Protein AF-0000000085182812 (afdb_homodimer)

Organism: NCBI:txid2984134

Radius of gyration: 20.56 Å; Cα contacts (8 Å, |Δi|>4): 531; chains: 2; bounding box: 45×54×47 Å

Secondary structure (DSSP, 8-state):
------HHHHHHHHHHHH-TTS-HHHHHHHHT--HHHHHHHHHHHHHTTSEEEEEEEE-TGGGT--EEEEEEEE-----HHHHHHHHHHHHH-TTEEEEEEESSS--EEEEEEESSHHHHHHHHHHHHHHS--SEEEEEEEEEEEEE--PPP-/------HHHHHHHHHHHH-TTS-HHHHHHHHT--HHHHHHHHHHHHHTTSEEEEEEEE-TGGGT--EEEEEEEE-----HHHHHHHHHHHHH-TTEEEEEEESSS--EEEEEEESSHHHHHHHHHHHHHHS--SEEEEEEEEEEEEE--PPP-

Structure (mmCIF, N/CA/C/O backbone):
data_AF-0000000085182812-model_v1
#
loop_
_entity.id
_entity.type
_entity.pdbx_description
1 polymer 'Lrp/AsnC family transcriptional regulator'
#
loop_
_atom_site.group_PDB
_atom_site.id
_atom_site.type_symbol
_atom_site.label_atom_id
_atom_site.label_alt_id
_atom_site.label_comp_id
_atom_site.label_asym_id
_atom_site.label_entity_id
_atom_site.label_seq_id
_atom_site.pdbx_PDB_ins_code
_atom_site.Cartn_x
_atom_site.Cartn_y
_atom_site.Cartn_z
_atom_site.occupancy
_atom_site.B_iso_or_equiv
_atom_site.auth_seq_id
_atom_site.auth_comp_id
_atom_site.auth_asym_id
_atom_site.auth_atom_id
_atom_site.pdbx_PDB_model_num
ATOM 1 N N . MET A 1 1 ? -16.797 2.752 -14.523 1 48.34 1 MET A N 1
ATOM 2 C CA . MET A 1 1 ? -18.094 2.223 -14.125 1 48.34 1 MET A CA 1
ATOM 3 C C . MET A 1 1 ? -17.938 1.137 -13.062 1 48.34 1 MET A C 1
ATOM 5 O O . MET A 1 1 ? -16.984 0.365 -13.094 1 48.34 1 MET A O 1
ATOM 9 N N . SER A 1 2 ? -18.453 1.421 -11.789 1 61.16 2 SER A N 1
ATOM 10 C CA . SER A 1 2 ? -18.484 0.384 -10.758 1 61.16 2 SER A CA 1
ATOM 11 C C . SER A 1 2 ? -19.031 -0.929 -11.32 1 61.16 2 SER A C 1
ATOM 13 O O . SER A 1 2 ? -20.078 -0.954 -11.953 1 61.16 2 SER A O 1
ATOM 15 N N . VAL A 1 3 ? -18.094 -1.923 -11.656 1 72.94 3 VAL A N 1
ATOM 16 C CA . VAL A 1 3 ? -18.5 -3.258 -12.078 1 72.94 3 VAL A CA 1
ATOM 17 C C . VAL A 1 3 ? -19.453 -3.854 -11.039 1 72.94 3 VAL A C 1
ATOM 19 O O . VAL A 1 3 ? -19.297 -3.633 -9.836 1 72.94 3 VAL A O 1
ATOM 22 N N . ARG A 1 4 ? -20.609 -4.301 -11.57 1 86.25 4 ARG A N 1
ATOM 23 C CA . ARG A 1 4 ? -21.562 -4.949 -10.664 1 86.25 4 ARG A CA 1
ATOM 24 C C . ARG A 1 4 ? -21.016 -6.293 -10.188 1 86.25 4 ARG A C 1
ATOM 26 O O . ARG A 1 4 ? -20.844 -7.219 -10.977 1 86.25 4 ARG A O 1
ATOM 33 N N . LEU A 1 5 ? -20.578 -6.344 -8.961 1 95.31 5 LEU A N 1
ATOM 34 C CA . LEU A 1 5 ? -20.031 -7.543 -8.336 1 95.31 5 LEU A CA 1
ATOM 35 C C . LEU A 1 5 ? -21.078 -8.211 -7.445 1 95.31 5 LEU A C 1
ATOM 37 O O . LEU A 1 5 ? -21.781 -7.527 -6.699 1 95.31 5 LEU A O 1
ATOM 41 N N . ASP A 1 6 ? -21.219 -9.477 -7.598 1 95.31 6 ASP A N 1
ATOM 42 C CA . ASP A 1 6 ? -22.109 -10.18 -6.68 1 95.31 6 ASP A CA 1
ATOM 43 C C . ASP A 1 6 ? -21.328 -10.812 -5.527 1 95.31 6 ASP A C 1
ATOM 45 O O . ASP A 1 6 ? -20.141 -10.555 -5.363 1 95.31 6 ASP A O 1
ATOM 49 N N . GLU A 1 7 ? -22.031 -11.523 -4.734 1 95.81 7 GLU A N 1
ATOM 50 C CA . GLU A 1 7 ? -21.438 -12.07 -3.514 1 95.81 7 GLU A CA 1
ATOM 51 C C . GLU A 1 7 ? -20.312 -13.047 -3.83 1 95.81 7 GLU A C 1
ATOM 53 O O . GLU A 1 7 ? -19.297 -13.07 -3.131 1 95.81 7 GLU A O 1
ATOM 58 N N . MET A 1 8 ? -20.531 -13.82 -4.809 1 96.5 8 MET A N 1
ATOM 59 C CA . MET A 1 8 ? -19.484 -14.773 -5.188 1 96.5 8 MET A CA 1
ATOM 60 C C . MET A 1 8 ? -18.219 -14.055 -5.613 1 96.5 8 MET A C 1
ATOM 62 O O . MET A 1 8 ? -17.109 -14.453 -5.238 1 96.5 8 MET A O 1
ATOM 66 N N . ASP A 1 9 ? -18.344 -13.016 -6.426 1 97.81 9 ASP A N 1
ATOM 67 C CA . ASP A 1 9 ? -17.188 -12.219 -6.824 1 97.81 9 ASP A CA 1
ATOM 68 C C . ASP A 1 9 ? -16.406 -11.727 -5.605 1 97.81 9 ASP A C 1
ATOM 70 O O . ASP A 1 9 ? -15.188 -11.82 -5.57 1 97.81 9 ASP A O 1
ATOM 74 N N . ARG A 1 10 ? -17.125 -11.234 -4.641 1 97.62 10 ARG A N 1
ATOM 75 C CA . ARG A 1 10 ? -16.484 -10.664 -3.453 1 97.62 10 ARG A CA 1
ATOM 76 C C . ARG A 1 10 ? -15.766 -11.742 -2.648 1 97.62 10 ARG A C 1
ATOM 78 O O . ARG A 1 10 ? -14.695 -11.492 -2.09 1 97.62 10 ARG A O 1
ATOM 85 N N . LYS A 1 11 ? -16.359 -12.852 -2.557 1 98.06 11 LYS A N 1
ATOM 86 C CA . LYS A 1 11 ? -15.711 -13.961 -1.87 1 98.06 11 LYS A CA 1
ATOM 87 C C . LYS A 1 11 ? -14.414 -14.344 -2.566 1 98.06 11 LYS A C 1
ATOM 89 O O . LYS A 1 11 ? -13.398 -14.586 -1.909 1 98.06 11 LYS A O 1
ATOM 94 N N . ILE A 1 12 ? -14.469 -14.422 -3.879 1 98.62 12 ILE A N 1
ATOM 95 C CA . ILE A 1 12 ? -13.289 -14.75 -4.664 1 98.62 12 ILE A CA 1
ATOM 96 C C . ILE A 1 12 ? -12.195 -13.711 -4.402 1 98.62 12 ILE A C 1
ATOM 98 O O . ILE A 1 12 ? -11.039 -14.07 -4.152 1 98.62 12 ILE A O 1
ATOM 102 N N . LEU A 1 13 ? -12.578 -12.453 -4.457 1 98.75 13 LEU A N 1
ATOM 103 C CA . LEU A 1 13 ? -11.633 -11.367 -4.23 1 98.75 13 LEU A CA 1
ATOM 104 C C . LEU A 1 13 ? -11.023 -11.461 -2.834 1 98.75 13 LEU A C 1
ATOM 106 O O . LEU A 1 13 ? -9.828 -11.203 -2.652 1 98.75 13 LEU A O 1
ATOM 110 N N . GLY A 1 14 ? -11.859 -11.789 -1.877 1 98.5 14 GLY A N 1
ATOM 111 C CA . GLY A 1 14 ? -11.359 -11.977 -0.526 1 98.5 14 GLY A CA 1
ATOM 112 C C . GLY A 1 14 ? -10.297 -13.062 -0.435 1 98.5 14 GLY A C 1
ATOM 113 O O . GLY A 1 14 ? -9.258 -12.859 0.195 1 98.5 14 GLY A O 1
ATOM 114 N N . GLU A 1 15 ? -10.539 -14.164 -1.07 1 98.69 15 GLU A N 1
ATOM 115 C CA . GLU A 1 15 ? -9.586 -15.266 -1.078 1 98.69 15 GLU A CA 1
ATOM 116 C C . GLU A 1 15 ? -8.281 -14.875 -1.765 1 98.69 15 GLU A C 1
ATOM 118 O O . GLU A 1 15 ? -7.199 -15.188 -1.277 1 98.69 15 GLU A O 1
ATOM 123 N N . LEU A 1 16 ? -8.406 -14.164 -2.85 1 98.69 16 LEU A N 1
ATOM 124 C CA . LEU A 1 16 ? -7.23 -13.758 -3.609 1 98.69 16 LEU A CA 1
ATOM 125 C C . LEU A 1 16 ? -6.395 -12.75 -2.826 1 98.69 16 LEU A C 1
ATOM 127 O O . LEU A 1 16 ? -5.164 -12.805 -2.855 1 98.69 16 LEU A O 1
ATOM 131 N N . GLN A 1 17 ? -7.055 -11.805 -2.127 1 98.69 17 GLN A N 1
ATOM 132 C CA . GLN A 1 17 ? -6.324 -10.828 -1.326 1 98.69 17 GLN A CA 1
ATOM 133 C C . GLN A 1 17 ? -5.539 -11.508 -0.208 1 98.69 17 GLN A C 1
ATOM 135 O O . GLN A 1 17 ? -4.422 -11.102 0.11 1 98.69 17 GLN A O 1
ATOM 140 N N . GLU A 1 18 ? -6.152 -12.523 0.295 1 97.88 18 GLU A N 1
ATOM 141 C CA . GLU A 1 18 ? -5.535 -13.219 1.419 1 97.88 18 GLU A CA 1
ATOM 142 C C . GLU A 1 18 ? -4.348 -14.07 0.959 1 97.88 18 GLU A C 1
ATOM 144 O O . GLU A 1 18 ? -3.316 -14.117 1.632 1 97.88 18 GLU A O 1
ATOM 149 N N . ASP A 1 19 ? -4.551 -14.719 -0.107 1 98.31 19 ASP A N 1
ATOM 150 C CA . ASP A 1 19 ? -3.506 -15.578 -0.662 1 98.31 19 ASP A CA 1
ATOM 151 C C . ASP A 1 19 ? -3.744 -15.844 -2.146 1 98.31 19 ASP A C 1
ATOM 153 O O . ASP A 1 19 ? -4.539 -16.719 -2.506 1 98.31 19 ASP A O 1
ATOM 157 N N . ALA A 1 20 ? -2.959 -15.203 -2.941 1 98.44 20 ALA A N 1
ATOM 158 C CA . ALA A 1 20 ? -3.164 -15.289 -4.387 1 98.44 20 ALA A CA 1
ATOM 159 C C . ALA A 1 20 ? -2.424 -16.484 -4.977 1 98.44 20 ALA A C 1
ATOM 161 O O . ALA A 1 20 ? -2.492 -16.734 -6.184 1 98.44 20 ALA A O 1
ATOM 162 N N . SER A 1 21 ? -1.721 -17.188 -4.137 1 97.12 21 SER A N 1
ATOM 163 C CA . SER A 1 21 ? -1.005 -18.359 -4.641 1 97.12 21 SER A CA 1
ATOM 164 C C . SER A 1 21 ? -1.902 -19.594 -4.652 1 97.12 21 SER A C 1
ATOM 166 O O . SER A 1 21 ? -1.526 -20.641 -5.195 1 97.12 21 SER A O 1
ATOM 168 N N . GLN A 1 22 ? -3.074 -19.484 -4.066 1 97.5 22 GLN A N 1
ATOM 169 C CA . GLN A 1 22 ? -4.012 -20.609 -4.016 1 97.5 22 GLN A CA 1
ATOM 170 C C . GLN A 1 22 ? -4.371 -21.078 -5.418 1 97.5 22 GLN A C 1
ATOM 172 O O . GLN A 1 22 ? -4.504 -20.281 -6.34 1 97.5 22 GLN A O 1
ATOM 177 N N . SER A 1 23 ? -4.594 -22.391 -5.492 1 97.25 23 SER A N 1
ATOM 178 C CA . SER A 1 23 ? -5.098 -22.938 -6.754 1 97.25 23 SER A CA 1
ATOM 179 C C . SER A 1 23 ? -6.566 -22.578 -6.957 1 97.25 23 SER A C 1
ATOM 181 O O . SER A 1 23 ? -7.281 -22.297 -5.996 1 97.25 23 SER A O 1
ATOM 183 N N . LEU A 1 24 ? -6.949 -22.625 -8.227 1 97.69 24 LEU A N 1
ATOM 184 C CA . LEU A 1 24 ? -8.359 -22.406 -8.531 1 97.69 24 LEU A CA 1
ATOM 185 C C . LEU A 1 24 ? -9.242 -23.406 -7.797 1 97.69 24 LEU A C 1
ATOM 187 O O . LEU A 1 24 ? -10.32 -23.047 -7.309 1 97.69 24 LEU A O 1
ATOM 191 N N . ASP A 1 25 ? -8.766 -24.656 -7.66 1 98.12 25 ASP A N 1
ATOM 192 C CA . ASP A 1 25 ? -9.523 -25.703 -6.973 1 98.12 25 ASP A CA 1
ATOM 193 C C . ASP A 1 25 ? -9.711 -25.359 -5.496 1 98.12 25 ASP A C 1
ATOM 195 O O . ASP A 1 25 ? -10.797 -25.562 -4.945 1 98.12 25 ASP A O 1
ATOM 199 N N . GLU A 1 26 ? -8.734 -24.906 -4.883 1 98.31 26 GLU A N 1
ATOM 200 C CA . GLU A 1 26 ? -8.797 -24.547 -3.471 1 98.31 26 GLU A CA 1
ATOM 201 C C . GLU A 1 26 ? -9.766 -23.391 -3.238 1 98.31 26 GLU A C 1
ATOM 203 O O . GLU A 1 26 ? -10.594 -23.453 -2.324 1 98.31 26 GLU A O 1
ATOM 208 N N . ILE A 1 27 ? -9.664 -22.359 -4.074 1 98.56 27 ILE A N 1
ATOM 209 C CA . ILE A 1 27 ? -10.555 -21.219 -3.959 1 98.56 27 ILE A CA 1
ATOM 210 C C . ILE A 1 27 ? -12 -21.672 -4.16 1 98.56 27 ILE A C 1
ATOM 212 O O . ILE A 1 27 ? -12.891 -21.297 -3.391 1 98.56 27 ILE A O 1
ATOM 216 N N . ALA A 1 28 ? -12.211 -22.469 -5.199 1 98.56 28 ALA A N 1
ATOM 217 C CA . ALA A 1 28 ? -13.547 -22.969 -5.5 1 98.56 28 ALA A CA 1
ATOM 218 C C . ALA A 1 28 ? -14.125 -23.734 -4.312 1 98.56 28 ALA A C 1
ATOM 220 O O . ALA A 1 28 ? -15.281 -23.516 -3.928 1 98.56 28 ALA A O 1
ATOM 221 N N . ARG A 1 29 ? -13.359 -24.609 -3.738 1 98.31 29 ARG A N 1
ATO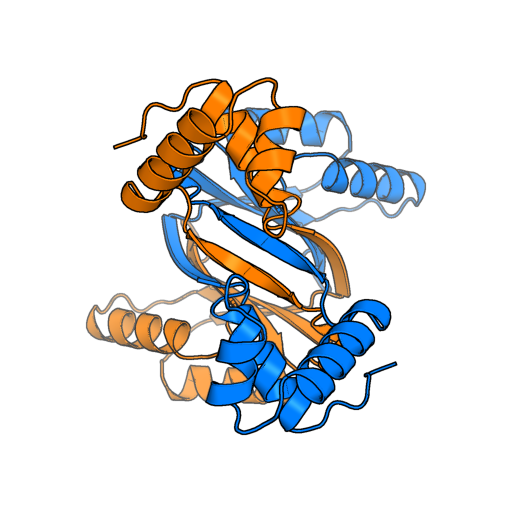M 222 C CA . ARG A 1 29 ? -13.789 -25.391 -2.582 1 98.31 29 ARG A CA 1
ATOM 223 C C . ARG A 1 29 ? -14.172 -24.469 -1.418 1 98.31 29 ARG A C 1
ATOM 225 O O . ARG A 1 29 ? -15.219 -24.656 -0.797 1 98.31 29 ARG A O 1
ATOM 232 N N . LYS A 1 30 ? -13.406 -23.5 -1.121 1 98 30 LYS A N 1
ATOM 233 C CA . LYS A 1 30 ? -13.617 -22.625 0.022 1 98 30 LYS A CA 1
ATOM 234 C C . LYS A 1 30 ? -14.898 -21.812 -0.135 1 98 30 LYS A C 1
ATOM 236 O O . LYS A 1 30 ? -15.562 -21.484 0.853 1 98 30 LYS A O 1
ATOM 241 N N . ILE A 1 31 ? -15.18 -21.5 -1.378 1 97.5 31 ILE A N 1
ATOM 242 C CA . ILE A 1 31 ? -16.297 -20.578 -1.531 1 97.5 31 ILE A CA 1
ATOM 243 C C . ILE A 1 31 ? -17.547 -21.359 -1.982 1 97.5 31 ILE A C 1
ATOM 245 O O . ILE A 1 31 ? -18.562 -20.75 -2.324 1 97.5 31 ILE A O 1
ATOM 249 N N . GLY A 1 32 ? -17.484 -22.641 -2.088 1 97.12 32 GLY A N 1
ATOM 250 C CA . GLY A 1 32 ? -18.625 -23.484 -2.408 1 97.12 32 GLY A CA 1
ATOM 251 C C . GLY A 1 32 ? -19.031 -23.406 -3.865 1 97.12 32 GLY A C 1
ATOM 252 O O . GLY A 1 32 ? -20.219 -23.25 -4.172 1 97.12 32 GLY A O 1
ATOM 253 N N . SER A 1 33 ? -18.172 -23.438 -4.746 1 97.06 33 SER A N 1
ATOM 254 C CA . SER A 1 33 ? -18.406 -23.359 -6.184 1 97.06 33 SER A CA 1
ATOM 255 C C . SER A 1 33 ? -17.531 -24.375 -6.938 1 97.06 33 SER A C 1
ATOM 257 O O . SER A 1 33 ? -16.922 -25.234 -6.324 1 97.06 33 SER A O 1
ATOM 259 N N . SER A 1 34 ? -17.672 -24.391 -8.273 1 97.25 34 SER A N 1
ATOM 260 C CA . SER A 1 34 ? -16.797 -25.219 -9.102 1 97.25 34 SER A CA 1
ATOM 261 C C . SER A 1 34 ? -15.703 -24.391 -9.766 1 97.25 34 SER A C 1
ATOM 263 O O . SER A 1 34 ? -15.781 -23.172 -9.789 1 97.25 34 SER A O 1
ATOM 265 N N . LYS A 1 35 ? -14.703 -25.062 -10.227 1 97.81 35 LYS A N 1
ATOM 266 C CA . LYS A 1 35 ? -13.492 -24.422 -10.758 1 97.81 35 LYS A CA 1
ATOM 267 C C . LYS A 1 35 ? -13.82 -23.531 -11.938 1 97.81 35 LYS A C 1
ATOM 269 O O . LYS A 1 35 ? -13.336 -22.391 -12.016 1 97.81 35 LYS A O 1
ATOM 274 N N . THR A 1 36 ? -14.625 -23.953 -12.836 1 97.75 36 THR A N 1
ATOM 275 C CA . THR A 1 36 ? -14.844 -23.234 -14.094 1 97.75 36 THR A CA 1
ATOM 276 C C . THR A 1 36 ? -15.523 -21.891 -13.844 1 97.75 36 THR A C 1
ATOM 278 O O . THR A 1 36 ? -15.047 -20.859 -14.32 1 97.75 36 THR A O 1
ATOM 281 N N . PRO A 1 37 ? -16.625 -21.859 -13.07 1 97.69 37 PRO A N 1
ATOM 282 C CA . PRO A 1 37 ? -17.219 -20.547 -12.766 1 97.69 37 PRO A CA 1
ATOM 283 C C . PRO A 1 37 ? -16.25 -19.609 -12.055 1 97.69 37 PRO A C 1
ATOM 285 O O . PRO A 1 37 ? -16.234 -18.406 -12.328 1 97.69 37 PRO A O 1
ATOM 288 N N . VAL A 1 38 ? -15.492 -20.109 -11.094 1 98.38 38 VAL A N 1
ATOM 289 C CA . VAL A 1 38 ? -14.508 -19.297 -10.391 1 98.38 38 VAL A CA 1
ATOM 290 C C . VAL A 1 38 ? -13.477 -18.75 -11.375 1 98.38 38 VAL A C 1
ATOM 292 O O . VAL A 1 38 ? -13.148 -17.562 -11.344 1 98.38 38 VAL A O 1
ATOM 295 N N . TRP A 1 39 ? -13 -19.578 -12.25 1 98.31 39 TRP A N 1
ATOM 296 C CA . TRP A 1 39 ? -12.031 -19.172 -13.266 1 98.31 39 TRP A CA 1
ATOM 297 C C . TRP A 1 39 ? -12.609 -18.078 -14.148 1 98.31 39 TRP A C 1
ATOM 299 O O . TRP A 1 39 ? -11.945 -17.062 -14.398 1 98.31 39 TRP A O 1
ATOM 309 N N . ASN A 1 40 ? -13.789 -18.281 -14.625 1 98.19 40 ASN A N 1
ATOM 310 C CA . ASN A 1 40 ? -14.445 -17.312 -15.492 1 98.19 40 ASN A CA 1
ATOM 311 C C . ASN A 1 40 ? -14.617 -15.961 -14.805 1 98.19 40 ASN A C 1
ATOM 313 O O . ASN A 1 40 ? -14.414 -14.914 -15.422 1 98.19 40 ASN A O 1
ATOM 317 N N . ARG A 1 41 ? -14.992 -16.031 -13.602 1 98.06 41 ARG A N 1
ATOM 318 C CA . ARG A 1 41 ? -15.203 -14.805 -12.844 1 98.06 41 ARG A CA 1
ATOM 319 C C . ARG A 1 41 ? -13.891 -14.07 -12.617 1 98.06 41 ARG A C 1
ATOM 321 O O . ARG A 1 41 ? -13.82 -12.844 -12.742 1 98.06 41 ARG A O 1
ATOM 328 N N . ILE A 1 42 ? -12.852 -14.773 -12.25 1 98.44 42 ILE A N 1
ATOM 329 C CA . ILE A 1 42 ? -11.539 -14.156 -12.07 1 98.44 42 ILE A CA 1
ATOM 330 C C . ILE A 1 42 ? -11.094 -13.5 -13.375 1 98.44 42 ILE A C 1
ATOM 332 O O . ILE A 1 42 ? -10.633 -12.359 -13.375 1 98.44 42 ILE A O 1
ATOM 336 N N . ARG A 1 43 ? -11.227 -14.234 -14.422 1 97.88 43 ARG A N 1
ATOM 337 C CA . ARG A 1 43 ? -10.852 -13.711 -15.734 1 97.88 43 ARG A CA 1
ATOM 338 C C . ARG A 1 43 ? -11.594 -12.422 -16.047 1 97.88 43 ARG A C 1
ATOM 340 O O . ARG A 1 43 ? -10.992 -11.43 -16.469 1 97.88 43 ARG A O 1
ATOM 347 N N . LYS A 1 44 ? -12.875 -12.391 -15.867 1 97.62 44 LYS A N 1
ATOM 348 C CA . LYS A 1 44 ? -13.703 -11.219 -16.141 1 97.62 44 LYS A CA 1
ATOM 349 C C . LYS A 1 44 ? -13.297 -10.039 -15.266 1 97.62 44 LYS A C 1
ATOM 351 O O . LYS A 1 44 ? -13.258 -8.898 -15.734 1 97.62 44 LYS A O 1
ATOM 356 N N . MET A 1 45 ? -13.016 -10.336 -14.016 1 98.31 45 MET A N 1
ATOM 357 C CA . MET A 1 45 ? -12.641 -9.266 -13.094 1 98.31 45 MET A CA 1
ATOM 358 C C . MET A 1 45 ? -11.258 -8.719 -13.422 1 98.31 45 MET A C 1
ATOM 360 O O . MET A 1 45 ? -11 -7.527 -13.227 1 98.31 45 MET A O 1
ATOM 364 N N . LYS A 1 46 ? -10.391 -9.539 -13.922 1 98.12 46 LYS A N 1
ATOM 365 C CA . LYS A 1 46 ? -9.102 -9.055 -14.422 1 98.12 46 LYS A CA 1
ATOM 366 C C . LYS A 1 46 ? -9.289 -8.172 -15.648 1 98.12 46 LYS A C 1
ATOM 368 O O . LYS A 1 46 ? -8.719 -7.078 -15.727 1 98.12 46 LYS A O 1
ATOM 373 N N . GLU A 1 47 ? -10.086 -8.602 -16.562 1 97.44 47 GLU A N 1
ATOM 374 C CA . GLU A 1 47 ? -10.344 -7.867 -17.797 1 97.44 47 GLU A CA 1
ATOM 375 C C . GLU A 1 47 ? -11.008 -6.523 -17.516 1 97.44 47 GLU A C 1
ATOM 377 O O . GLU A 1 47 ? -10.75 -5.535 -18.203 1 97.44 47 GLU A O 1
ATOM 382 N N . ALA A 1 48 ? -11.805 -6.547 -16.484 1 97.19 48 ALA A N 1
ATOM 383 C CA . ALA A 1 48 ? -12.531 -5.332 -16.125 1 97.19 48 ALA A CA 1
ATOM 384 C C . ALA A 1 48 ? -11.648 -4.395 -15.305 1 97.19 48 ALA A C 1
ATOM 386 O O . ALA A 1 48 ? -12.062 -3.281 -14.969 1 97.19 48 ALA A O 1
ATOM 387 N N . GLY A 1 49 ? -10.484 -4.836 -14.875 1 97.38 49 GLY A N 1
ATOM 388 C CA . GLY A 1 49 ? -9.547 -3.994 -14.148 1 97.38 49 GLY A CA 1
ATOM 389 C C . GLY A 1 49 ? -9.773 -4.008 -12.648 1 97.38 49 GLY A C 1
ATOM 390 O O . GLY A 1 49 ? -9.156 -3.236 -11.914 1 97.38 49 GLY A O 1
ATOM 391 N N . VAL A 1 50 ? -10.703 -4.828 -12.164 1 98.25 50 VAL A N 1
ATOM 392 C CA . VAL A 1 50 ? -10.969 -4.949 -10.734 1 98.25 50 VAL A CA 1
ATOM 393 C C . VAL A 1 50 ? -9.766 -5.582 -10.039 1 98.25 50 VAL A C 1
ATOM 395 O O . VAL A 1 50 ? -9.359 -5.145 -8.953 1 98.25 50 VAL A O 1
ATOM 398 N N . ILE A 1 51 ? -9.289 -6.668 -10.648 1 98.56 51 ILE A N 1
ATOM 399 C CA . ILE A 1 51 ? -8.094 -7.34 -10.156 1 98.56 51 ILE A CA 1
ATOM 400 C C . ILE A 1 51 ? -6.863 -6.82 -10.906 1 98.56 51 ILE A C 1
ATOM 402 O O . ILE A 1 51 ? -6.785 -6.93 -12.133 1 98.56 51 ILE A O 1
ATOM 406 N N . GLY A 1 52 ? -5.914 -6.258 -10.18 1 97.94 52 GLY A N 1
ATOM 407 C CA . GLY A 1 52 ? -4.68 -5.754 -10.766 1 97.94 52 GLY A CA 1
ATOM 408 C C . GLY A 1 52 ? -3.516 -6.719 -10.625 1 97.94 52 GLY A C 1
ATOM 409 O O . GLY A 1 52 ? -3.67 -7.922 -10.836 1 97.94 52 GLY A O 1
ATOM 410 N N . ARG A 1 53 ? -2.434 -6.172 -10.289 1 97.75 53 ARG A N 1
ATOM 411 C CA . ARG A 1 53 ? -1.176 -6.906 -10.227 1 97.75 53 ARG A CA 1
ATOM 412 C C . ARG A 1 53 ? -1.222 -7.977 -9.141 1 97.75 53 ARG A C 1
ATOM 414 O O . ARG A 1 53 ? -1.71 -7.727 -8.031 1 97.75 53 ARG A O 1
ATOM 421 N N . GLN A 1 54 ? -0.831 -9.188 -9.492 1 98.5 54 GLN A N 1
ATOM 422 C CA . GLN A 1 54 ? -0.492 -10.188 -8.484 1 98.5 54 GLN A CA 1
ATOM 423 C C . GLN A 1 54 ? 0.96 -10.047 -8.031 1 98.5 54 GLN A C 1
ATOM 425 O O . GLN A 1 54 ? 1.874 -10.055 -8.859 1 98.5 54 GLN A O 1
ATOM 430 N N . THR A 1 55 ? 1.191 -9.914 -6.75 1 98.75 55 THR A N 1
ATOM 431 C CA . THR A 1 55 ? 2.516 -9.547 -6.254 1 98.75 55 THR A CA 1
ATOM 432 C C . THR A 1 55 ? 2.787 -10.211 -4.91 1 98.75 55 THR A C 1
ATOM 434 O O . THR A 1 55 ? 1.976 -11.008 -4.426 1 98.75 55 THR A O 1
ATOM 437 N N . VAL A 1 56 ? 4.008 -9.984 -4.379 1 98.75 56 VAL A N 1
ATOM 438 C CA . VAL A 1 56 ? 4.355 -10.289 -2.992 1 98.75 56 VAL A CA 1
ATOM 439 C C . VAL A 1 56 ? 4.648 -8.992 -2.236 1 98.75 56 VAL A C 1
ATOM 441 O O . VAL A 1 56 ? 5.156 -8.031 -2.816 1 98.75 56 VAL A O 1
ATOM 444 N N . LEU A 1 57 ? 4.23 -8.961 -1.055 1 98.62 57 LEU A N 1
ATOM 445 C CA . LEU A 1 57 ? 4.621 -7.863 -0.176 1 98.62 57 LEU A CA 1
ATOM 446 C C . LEU A 1 57 ? 5.953 -8.164 0.507 1 98.62 57 LEU A C 1
ATOM 448 O O . LEU A 1 57 ? 6.082 -9.172 1.207 1 98.62 57 LEU A O 1
ATOM 452 N N . LEU A 1 58 ? 6.914 -7.297 0.284 1 98.5 58 LEU A N 1
ATOM 453 C CA . LEU A 1 58 ? 8.242 -7.492 0.862 1 98.5 58 LEU A CA 1
ATOM 454 C C . LEU A 1 58 ? 8.391 -6.707 2.162 1 98.5 58 LEU A C 1
ATOM 456 O O . LEU A 1 58 ? 7.727 -5.684 2.354 1 98.5 58 LEU A O 1
ATOM 460 N N . ASP A 1 59 ? 9.219 -7.199 2.996 1 97.88 59 ASP A N 1
ATOM 461 C CA . ASP A 1 59 ? 9.539 -6.504 4.242 1 97.88 59 ASP A CA 1
ATOM 462 C C . ASP A 1 59 ? 10.594 -5.426 4.012 1 97.88 59 ASP A C 1
ATOM 464 O O . ASP A 1 59 ? 11.766 -5.734 3.77 1 97.88 59 ASP A O 1
ATOM 468 N N . ALA A 1 60 ? 10.188 -4.215 4.156 1 97.38 60 ALA A N 1
ATOM 469 C CA . ALA A 1 60 ? 11.07 -3.088 3.859 1 97.38 60 ALA A CA 1
ATOM 470 C C . ALA A 1 60 ? 12.281 -3.084 4.789 1 97.38 60 ALA A C 1
ATOM 472 O O . ALA A 1 60 ? 13.406 -2.805 4.359 1 97.38 60 ALA A O 1
ATOM 473 N N . ASP A 1 61 ? 12.062 -3.361 6.066 1 96 61 ASP A N 1
ATOM 474 C CA . ASP A 1 61 ? 13.164 -3.359 7.031 1 96 61 ASP A CA 1
ATOM 475 C C . ASP A 1 61 ? 14.188 -4.438 6.695 1 96 61 ASP A C 1
ATOM 477 O O . ASP A 1 61 ? 15.398 -4.191 6.762 1 96 61 ASP A O 1
ATOM 481 N N . ALA A 1 62 ? 13.703 -5.578 6.32 1 95.56 62 ALA A N 1
ATOM 482 C CA . ALA A 1 62 ? 14.586 -6.68 5.957 1 95.56 62 ALA A CA 1
ATOM 483 C C . ALA A 1 62 ? 15.422 -6.328 4.73 1 95.56 62 ALA A C 1
ATOM 485 O O . ALA A 1 62 ? 16.484 -6.91 4.508 1 95.56 62 ALA A O 1
ATOM 486 N N . LEU A 1 63 ? 14.969 -5.336 3.969 1 96.56 63 LEU A N 1
ATOM 487 C CA . LEU A 1 63 ? 15.664 -4.926 2.758 1 96.56 63 LEU A CA 1
ATOM 488 C C . LEU A 1 63 ? 16.531 -3.699 3.02 1 96.56 63 LEU A C 1
ATOM 490 O O . LEU A 1 63 ? 17.109 -3.127 2.088 1 96.56 63 LEU A O 1
ATOM 494 N N . GLY A 1 64 ? 16.578 -3.264 4.262 1 95.75 64 GLY A N 1
ATOM 495 C CA . GLY A 1 64 ? 17.406 -2.137 4.645 1 95.75 64 GLY A CA 1
ATOM 496 C C . GLY A 1 64 ? 16.75 -0.795 4.422 1 95.75 64 GLY A C 1
ATOM 497 O O . GLY A 1 64 ? 17.391 0.249 4.488 1 95.75 64 GLY A O 1
ATOM 498 N N . LEU A 1 65 ? 15.516 -0.846 4.078 1 97.5 65 LEU A N 1
ATOM 499 C CA . LEU A 1 65 ? 14.734 0.375 3.92 1 97.5 65 LEU A CA 1
ATOM 500 C C . LEU A 1 65 ? 14 0.721 5.215 1 97.5 65 LEU A C 1
ATOM 502 O O . LEU A 1 65 ? 12.766 0.708 5.258 1 97.5 65 LEU A O 1
ATOM 506 N N . GLU A 1 66 ? 14.664 1.237 6.16 1 97.06 66 GLU A N 1
ATOM 507 C CA . GLU A 1 66 ? 14.203 1.274 7.543 1 97.06 66 GLU A CA 1
ATOM 508 C C . GLU A 1 66 ? 13.484 2.584 7.852 1 97.06 66 GLU A C 1
ATOM 510 O O . GLU A 1 66 ? 12.797 2.697 8.867 1 97.06 66 GLU A O 1
ATOM 515 N N . ALA A 1 67 ? 13.711 3.535 6.957 1 98.19 67 ALA A N 1
ATOM 516 C CA . ALA A 1 67 ? 13.141 4.848 7.238 1 98.19 67 ALA A CA 1
ATOM 517 C C . ALA A 1 67 ? 11.945 5.129 6.332 1 98.19 67 ALA A C 1
ATOM 519 O O . ALA A 1 67 ? 12.039 4.996 5.109 1 98.19 67 ALA A O 1
ATOM 520 N N . CYS A 1 68 ? 10.844 5.492 6.922 1 98.69 68 CYS A N 1
ATOM 521 C CA . CYS A 1 68 ? 9.633 5.883 6.211 1 98.69 68 CYS A CA 1
ATOM 522 C C . CYS A 1 68 ? 9.219 7.305 6.574 1 98.69 68 CYS A C 1
ATOM 524 O O . CYS A 1 68 ? 9.117 7.645 7.754 1 98.69 68 CYS A O 1
ATOM 526 N N . PHE A 1 69 ? 9.023 8.109 5.559 1 98.62 69 PHE A N 1
ATOM 527 C CA . PHE A 1 69 ? 8.625 9.5 5.766 1 98.62 69 PHE A CA 1
ATOM 528 C C . PHE A 1 69 ? 7.316 9.797 5.043 1 98.62 69 PHE A C 1
ATOM 530 O O . PHE A 1 69 ? 7.102 9.344 3.92 1 98.62 69 PHE A O 1
ATOM 537 N N . PHE A 1 70 ? 6.504 10.516 5.699 1 98.56 70 PHE A N 1
ATOM 538 C CA . PHE A 1 70 ? 5.402 11.195 5.031 1 98.56 70 PHE A CA 1
ATOM 539 C C . PHE A 1 70 ? 5.754 12.656 4.758 1 98.56 70 PHE A C 1
ATOM 541 O O . PHE A 1 70 ? 6.086 13.406 5.68 1 98.56 70 PHE A O 1
ATOM 548 N N . VAL A 1 71 ? 5.668 12.992 3.514 1 97.88 71 VAL A N 1
ATOM 549 C CA . VAL A 1 71 ? 6.113 14.312 3.086 1 97.88 71 VAL A CA 1
ATOM 550 C C . VAL A 1 71 ? 4.906 15.148 2.658 1 97.88 71 VAL A C 1
ATOM 552 O O . VAL A 1 71 ? 4.191 14.781 1.723 1 97.88 71 VAL A O 1
ATOM 555 N N . LEU A 1 72 ? 4.691 16.203 3.393 1 96.81 72 LEU A N 1
ATOM 556 C CA . LEU A 1 72 ? 3.645 17.172 3.064 1 96.81 72 LEU A CA 1
ATOM 557 C C . LEU A 1 72 ? 4.215 18.344 2.271 1 96.81 72 LEU A C 1
ATOM 559 O O . LEU A 1 72 ? 5.195 18.969 2.689 1 96.81 72 LEU A O 1
ATOM 563 N N . ILE A 1 73 ? 3.533 18.594 1.121 1 95.94 73 ILE A N 1
ATOM 564 C CA . ILE A 1 73 ? 4.062 19.609 0.221 1 95.94 73 ILE A CA 1
ATOM 565 C C . ILE A 1 73 ? 3.006 20.688 -0.015 1 95.94 73 ILE A C 1
ATOM 567 O O . ILE A 1 73 ? 1.843 20.375 -0.284 1 95.94 73 ILE A O 1
ATOM 571 N N . ARG A 1 74 ? 3.391 21.906 0.148 1 93.19 74 ARG A N 1
ATOM 572 C CA . ARG A 1 74 ? 2.617 23.062 -0.275 1 93.19 74 ARG A CA 1
ATOM 573 C C . ARG A 1 74 ? 3.295 23.781 -1.442 1 93.19 74 ARG A C 1
ATOM 575 O O . ARG A 1 74 ? 4.484 24.094 -1.375 1 93.19 74 ARG A O 1
ATOM 582 N N . THR A 1 75 ? 2.561 23.938 -2.488 1 87.12 75 THR A N 1
ATOM 583 C CA . THR A 1 75 ? 3.133 24.594 -3.66 1 87.12 75 THR A CA 1
ATOM 584 C C . THR A 1 75 ? 2.406 25.906 -3.957 1 87.12 75 THR A C 1
ATOM 586 O O . THR A 1 75 ? 1.232 26.047 -3.617 1 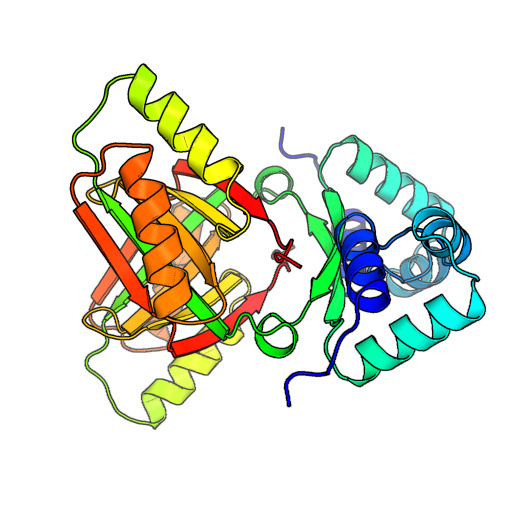87.12 75 THR A O 1
ATOM 589 N N . SER A 1 76 ? 3.129 26.906 -4.375 1 77.25 76 SER A N 1
ATOM 590 C CA . SER A 1 76 ? 2.557 28.188 -4.812 1 77.25 76 SER A CA 1
ATOM 591 C C . SER A 1 76 ? 2.4 28.234 -6.328 1 77.25 76 SER A C 1
ATOM 593 O O . SER A 1 76 ? 1.708 29.094 -6.859 1 77.25 76 SER A O 1
ATOM 595 N N . GLU A 1 77 ? 2.963 27.312 -6.922 1 68.06 77 GLU A N 1
ATOM 596 C CA . GLU A 1 77 ? 3.041 27.344 -8.383 1 68.06 77 GLU A CA 1
ATOM 597 C C . GLU A 1 77 ? 1.854 26.625 -9.016 1 68.06 77 GLU A C 1
ATOM 599 O O . GLU A 1 77 ? 1.511 25.5 -8.609 1 68.06 77 GLU A O 1
ATOM 604 N N . HIS A 1 78 ? 1.25 27.312 -9.852 1 73.69 78 HIS A N 1
ATOM 605 C CA . HIS A 1 78 ? 0.085 26.734 -10.531 1 73.69 78 HIS A CA 1
ATOM 606 C C . HIS A 1 78 ? 0.305 26.656 -12.031 1 73.69 78 HIS A C 1
ATOM 608 O O . HIS A 1 78 ? -0.62 26.344 -12.781 1 73.69 78 HIS A O 1
ATOM 614 N N . GLU A 1 79 ? 1.587 26.797 -12.312 1 83.88 79 GLU A N 1
ATOM 615 C CA . GLU A 1 79 ? 1.847 26.703 -13.75 1 83.88 79 GLU A CA 1
ATOM 616 C C . GLU A 1 79 ? 1.771 25.25 -14.219 1 83.88 79 GLU A C 1
ATOM 618 O O . GLU A 1 79 ? 2.332 24.359 -13.586 1 83.88 79 GLU A O 1
ATOM 623 N N . ALA A 1 80 ? 1.198 25.125 -15.32 1 88.25 80 ALA A N 1
ATOM 624 C CA . ALA A 1 80 ? 0.918 23.797 -15.867 1 88.25 80 ALA A CA 1
ATOM 625 C C . ALA A 1 80 ? 2.211 23.031 -16.141 1 88.25 80 ALA A C 1
ATOM 627 O O . ALA A 1 80 ? 2.295 21.828 -15.867 1 88.25 80 ALA A O 1
ATOM 628 N N . ASP A 1 81 ? 3.188 23.75 -16.578 1 90.75 81 ASP A N 1
ATOM 629 C CA . ASP A 1 81 ? 4.445 23.078 -16.906 1 90.75 81 ASP A CA 1
ATOM 630 C C . ASP A 1 81 ? 5.148 22.578 -15.656 1 90.75 81 ASP A C 1
ATOM 632 O O . ASP A 1 81 ? 5.723 21.484 -15.656 1 90.75 81 ASP A O 1
ATOM 636 N N . TRP A 1 82 ? 5.109 23.359 -14.703 1 90.56 82 TRP A N 1
ATOM 637 C CA . TRP A 1 82 ? 5.68 22.953 -13.422 1 90.56 82 TRP A CA 1
ATOM 638 C C . TRP A 1 82 ? 4.984 21.703 -12.891 1 90.56 82 TRP A C 1
ATOM 640 O O . TRP A 1 82 ? 5.648 20.75 -12.453 1 90.56 82 TRP A O 1
ATOM 650 N N . GLN A 1 83 ? 3.691 21.703 -12.906 1 92.56 83 GLN A N 1
ATOM 651 C CA . GLN A 1 83 ? 2.914 20.594 -12.375 1 92.56 83 GLN A CA 1
ATOM 652 C C . GLN A 1 83 ? 3.225 19.297 -13.125 1 92.56 83 GLN A C 1
ATOM 654 O O . GLN A 1 83 ? 3.402 18.25 -12.508 1 92.56 83 GLN A O 1
ATOM 659 N N . LYS A 1 84 ? 3.254 19.375 -14.391 1 94.69 84 LYS A N 1
ATOM 660 C CA . LYS A 1 84 ? 3.562 18.203 -15.203 1 94.69 84 LYS A CA 1
ATOM 661 C C . LYS A 1 84 ? 4.934 17.625 -14.852 1 94.69 84 LYS A C 1
ATOM 663 O O . LYS A 1 84 ? 5.086 16.422 -14.695 1 94.69 84 LYS A O 1
ATOM 668 N N . LYS A 1 85 ? 5.852 18.5 -14.734 1 94 85 LYS A N 1
ATOM 669 C CA . LYS A 1 85 ? 7.207 18.094 -14.391 1 94 85 LYS A CA 1
ATOM 670 C C . LYS A 1 85 ? 7.254 17.484 -12.984 1 94 85 LYS A C 1
ATOM 672 O O . LYS A 1 85 ? 7.902 16.453 -12.773 1 94 85 LYS A O 1
ATOM 677 N N . PHE A 1 86 ? 6.57 18.141 -12.109 1 94.81 86 PHE A N 1
ATOM 678 C CA . PHE A 1 86 ? 6.523 17.688 -10.727 1 94.81 86 PHE A CA 1
ATOM 679 C C . PHE A 1 86 ? 5.91 16.297 -10.633 1 94.81 86 PHE A C 1
ATOM 681 O O . PHE A 1 86 ? 6.492 15.391 -10.023 1 94.81 86 PHE A O 1
ATOM 688 N N . LEU A 1 87 ? 4.805 16.062 -11.305 1 96.19 87 LEU A N 1
ATOM 689 C CA . LEU A 1 87 ? 4.109 14.781 -11.273 1 96.19 87 LEU A CA 1
ATOM 690 C C . LEU A 1 87 ? 4.953 13.68 -11.914 1 96.19 87 LEU A C 1
ATOM 692 O O . LEU A 1 87 ? 5.004 12.555 -11.406 1 96.19 87 LEU A O 1
ATOM 696 N N . ARG A 1 88 ? 5.602 13.992 -12.93 1 96.88 88 ARG A N 1
ATOM 697 C CA . ARG A 1 88 ? 6.484 13.039 -13.586 1 96.88 88 ARG A CA 1
ATOM 698 C C . ARG A 1 88 ? 7.637 12.641 -12.672 1 96.88 88 ARG A C 1
ATOM 700 O O . ARG A 1 88 ? 8.008 11.461 -12.602 1 96.88 88 ARG A O 1
ATOM 707 N N . THR A 1 89 ? 8.156 13.586 -12.016 1 96.44 89 THR A N 1
ATOM 708 C CA . THR A 1 89 ? 9.258 13.336 -11.094 1 96.44 89 THR A CA 1
ATOM 709 C C . THR A 1 89 ? 8.828 12.391 -9.977 1 96.44 89 THR A C 1
ATOM 711 O O . THR A 1 89 ? 9.547 11.445 -9.641 1 96.44 89 THR A O 1
ATOM 714 N N . LEU A 1 90 ? 7.664 12.656 -9.383 1 97.25 90 LEU A N 1
ATOM 715 C CA . LEU A 1 90 ? 7.148 11.812 -8.305 1 97.25 90 LEU A CA 1
ATOM 716 C C . LEU A 1 90 ? 6.941 10.383 -8.789 1 97.25 90 LEU A C 1
ATOM 718 O O . LEU A 1 90 ? 7.281 9.43 -8.086 1 97.25 90 LEU A O 1
ATOM 722 N N . ARG A 1 91 ? 6.434 10.211 -10.016 1 97.81 91 ARG A N 1
ATOM 723 C CA . ARG A 1 91 ? 6.129 8.898 -10.562 1 97.81 91 ARG A CA 1
ATOM 724 C C . ARG A 1 91 ? 7.406 8.102 -10.82 1 97.81 91 ARG A C 1
ATOM 726 O O . ARG A 1 91 ?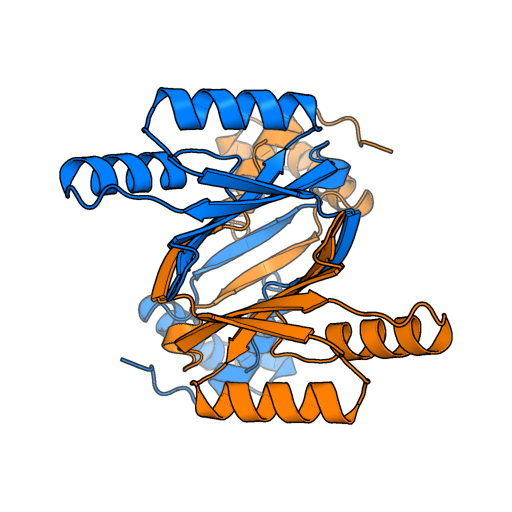 7.414 6.875 -10.695 1 97.81 91 ARG A O 1
ATOM 733 N N . ASN A 1 92 ? 8.492 8.789 -11.102 1 97.06 92 ASN A N 1
ATOM 734 C CA . ASN A 1 92 ? 9.711 8.125 -11.562 1 97.06 92 ASN A CA 1
ATOM 735 C C . ASN A 1 92 ? 10.656 7.824 -10.406 1 97.06 92 ASN A C 1
ATOM 737 O O . ASN A 1 92 ? 11.617 7.066 -10.562 1 97.06 92 ASN A O 1
ATOM 741 N N . ARG A 1 93 ? 10.438 8.344 -9.281 1 97.31 93 ARG A N 1
ATOM 742 C CA . ARG A 1 93 ? 11.328 8.109 -8.141 1 97.31 93 ARG A CA 1
ATOM 743 C C . ARG A 1 93 ? 10.945 6.832 -7.402 1 97.31 93 ARG A C 1
ATOM 745 O O . ARG A 1 93 ? 9.852 6.742 -6.832 1 97.31 93 ARG A O 1
ATOM 752 N N . PRO A 1 94 ? 11.836 5.891 -7.312 1 97.19 94 PRO A N 1
ATOM 753 C CA . PRO A 1 94 ? 11.484 4.602 -6.707 1 97.19 94 PRO A CA 1
ATOM 754 C C . PRO A 1 94 ? 11.258 4.703 -5.199 1 97.19 94 PRO A C 1
ATOM 756 O O . PRO A 1 94 ? 10.57 3.863 -4.617 1 97.19 94 PRO A O 1
ATOM 759 N N . GLU A 1 95 ? 11.812 5.742 -4.578 1 98.31 95 GLU A N 1
ATOM 760 C CA . GLU A 1 95 ? 11.648 5.93 -3.139 1 98.31 95 GLU A CA 1
ATOM 761 C C . GLU A 1 95 ? 10.211 6.289 -2.791 1 98.31 95 GLU A C 1
ATOM 763 O O . GLU A 1 95 ? 9.758 6.055 -1.669 1 98.31 95 GLU A O 1
ATOM 768 N N . VAL A 1 96 ? 9.539 6.949 -3.779 1 98.69 96 VAL A N 1
ATOM 769 C CA . VAL A 1 96 ? 8.164 7.367 -3.562 1 98.69 96 VAL A CA 1
ATOM 770 C C . VAL A 1 96 ? 7.223 6.18 -3.781 1 98.69 96 VAL A C 1
ATOM 772 O O . VAL A 1 96 ? 7.051 5.719 -4.91 1 98.69 96 VAL A O 1
ATOM 775 N N . LEU A 1 97 ? 6.59 5.793 -2.721 1 98.69 97 LEU A N 1
ATOM 776 C CA . LEU A 1 97 ? 5.676 4.66 -2.818 1 98.69 97 LEU A CA 1
ATOM 777 C C . LEU A 1 97 ? 4.25 5.133 -3.092 1 98.69 97 LEU A C 1
ATOM 779 O O . LEU A 1 97 ? 3.467 4.418 -3.721 1 98.69 97 LEU A O 1
ATOM 783 N N . GLU A 1 98 ? 3.941 6.258 -2.555 1 98.75 98 GLU A N 1
ATOM 784 C CA . GLU A 1 98 ? 2.619 6.848 -2.74 1 98.75 98 GLU A CA 1
ATOM 785 C C . GLU A 1 98 ? 2.703 8.367 -2.863 1 98.75 98 GLU A C 1
ATOM 787 O O . GLU A 1 98 ? 3.557 9 -2.238 1 98.75 98 GLU A O 1
ATOM 792 N N . ALA A 1 99 ? 1.849 8.883 -3.678 1 98.75 99 ALA A N 1
ATOM 793 C CA . ALA A 1 99 ? 1.693 10.328 -3.848 1 98.75 99 ALA A CA 1
ATOM 794 C C . ALA A 1 99 ? 0.244 10.688 -4.16 1 98.75 99 ALA A C 1
ATOM 796 O O . ALA A 1 99 ? -0.388 10.07 -5.016 1 98.75 99 ALA A O 1
ATOM 797 N N . HIS A 1 100 ? -0.218 11.672 -3.441 1 98.69 100 HIS A N 1
ATOM 798 C CA . HIS A 1 100 ? -1.593 12.117 -3.629 1 98.69 100 HIS A CA 1
ATOM 799 C C . HIS A 1 100 ? -1.669 13.641 -3.709 1 98.69 100 HIS A C 1
ATOM 801 O O . HIS A 1 100 ? -0.973 14.344 -2.971 1 98.69 100 HIS A O 1
ATOM 807 N N . ARG A 1 101 ? -2.518 14.141 -4.613 1 97.56 101 ARG A N 1
ATOM 808 C CA . ARG A 1 101 ? -2.957 15.531 -4.547 1 97.56 101 ARG A CA 1
ATOM 809 C C . ARG A 1 101 ? -4.113 15.695 -3.564 1 97.56 101 ARG A C 1
ATOM 811 O O . ARG A 1 101 ? -5.09 14.945 -3.617 1 97.56 101 ARG A O 1
ATOM 818 N N . LEU A 1 102 ? -3.977 16.641 -2.74 1 97.81 102 LEU A N 1
ATOM 819 C CA . LEU A 1 102 ? -4.945 16.797 -1.66 1 97.81 102 LEU A CA 1
ATOM 820 C C . LEU A 1 102 ? -5.789 18.047 -1.865 1 97.81 102 LEU A C 1
ATOM 822 O O . LEU A 1 102 ? -5.402 18.953 -2.615 1 97.81 102 LEU A O 1
ATOM 826 N N . ALA A 1 103 ? -6.945 18.016 -1.204 1 94.62 103 ALA A N 1
ATOM 827 C CA . ALA A 1 103 ? -7.734 19.234 -1.063 1 94.62 103 ALA A CA 1
ATOM 828 C C . ALA A 1 103 ? -7.301 20.031 0.164 1 94.62 103 ALA A C 1
ATOM 830 O O . ALA A 1 103 ? -6.91 19.453 1.18 1 94.62 103 ALA A O 1
ATOM 831 N N . GLY A 1 104 ? -7.316 21.391 0.039 1 89.19 104 GLY A N 1
ATOM 832 C CA . GLY A 1 104 ? -7.074 22.203 1.225 1 89.19 104 GLY A CA 1
ATOM 833 C C . GLY A 1 104 ? -5.715 22.875 1.223 1 89.19 104 GLY A C 1
ATOM 834 O O . GLY A 1 104 ? -5.215 23.266 0.167 1 89.19 104 GLY A O 1
ATOM 835 N N . ASP A 1 105 ? -5.086 23.031 2.457 1 90.19 105 ASP A N 1
ATOM 836 C CA . ASP A 1 105 ? -3.887 23.844 2.65 1 90.19 105 ASP A CA 1
ATOM 837 C C . ASP A 1 105 ? -2.635 23.078 2.232 1 90.19 105 ASP A C 1
ATOM 839 O O . ASP A 1 105 ? -1.584 23.672 1.99 1 90.19 105 ASP A O 1
ATOM 843 N N . ILE A 1 106 ? -2.719 21.781 2.283 1 94.12 106 ILE A N 1
ATOM 844 C CA . ILE A 1 106 ? -1.645 20.922 1.792 1 94.12 106 ILE A CA 1
ATOM 845 C C . ILE A 1 106 ? -1.974 20.438 0.382 1 94.12 106 ILE A C 1
ATOM 847 O O . ILE A 1 106 ? -3.076 19.953 0.128 1 94.12 106 ILE A O 1
ATOM 851 N N . ASP A 1 107 ? -1.009 20.594 -0.508 1 95.62 107 ASP A N 1
ATOM 852 C CA . ASP A 1 107 ? -1.281 20.281 -1.907 1 95.62 107 ASP A CA 1
ATOM 853 C C . ASP A 1 107 ? -1.032 18.797 -2.199 1 95.62 107 ASP A C 1
ATOM 855 O O . ASP A 1 107 ? -1.794 18.172 -2.934 1 95.62 107 ASP A O 1
ATOM 859 N N . TYR A 1 108 ? 0.117 18.297 -1.592 1 97.19 108 TYR A N 1
ATOM 860 C CA . TYR A 1 108 ? 0.478 16.906 -1.883 1 97.19 108 TYR A CA 1
ATOM 861 C C . TYR A 1 108 ? 0.961 16.188 -0.625 1 97.19 108 TYR A C 1
ATOM 863 O O . TYR A 1 108 ? 1.554 16.812 0.26 1 97.19 108 TYR A O 1
ATOM 871 N N . ILE A 1 109 ? 0.723 14.883 -0.595 1 98.25 109 ILE A N 1
ATOM 872 C CA . ILE A 1 109 ? 1.318 14.016 0.416 1 98.25 109 ILE A CA 1
ATOM 873 C C . ILE A 1 109 ? 2.025 12.844 -0.26 1 98.25 109 ILE A C 1
ATOM 875 O O . ILE A 1 109 ? 1.492 12.242 -1.197 1 98.25 109 ILE A O 1
ATOM 879 N N . LEU A 1 110 ? 3.24 12.57 0.182 1 98.69 110 LEU A N 1
ATOM 880 C CA . LEU A 1 110 ? 4.031 11.445 -0.31 1 98.69 110 LEU A CA 1
ATOM 881 C C . LEU A 1 110 ? 4.352 10.469 0.818 1 98.69 110 LEU A C 1
ATOM 883 O O . LEU A 1 110 ? 4.574 10.891 1.959 1 98.69 110 LEU A O 1
ATOM 887 N N . LYS A 1 111 ? 4.367 9.258 0.52 1 98.81 111 LYS A N 1
ATOM 888 C CA . LYS A 1 111 ? 5.031 8.258 1.354 1 98.81 111 LYS A CA 1
ATOM 889 C C . LYS A 1 111 ? 6.355 7.82 0.738 1 98.81 111 LYS A C 1
ATOM 891 O O . LYS A 1 111 ? 6.391 7.344 -0.399 1 98.81 111 LYS A O 1
ATOM 896 N N . VAL A 1 112 ? 7.391 7.973 1.509 1 98.75 112 VAL A N 1
ATOM 897 C CA . VAL A 1 112 ? 8.742 7.742 0.999 1 98.75 112 VAL A CA 1
ATOM 898 C C . VAL A 1 112 ? 9.453 6.715 1.873 1 98.75 112 VAL A C 1
ATOM 900 O O . VAL A 1 112 ? 9.453 6.828 3.102 1 98.75 112 VAL A O 1
ATOM 903 N N . ARG A 1 113 ? 10 5.762 1.266 1 98.5 113 ARG A N 1
ATOM 904 C CA . ARG A 1 113 ? 10.773 4.738 1.962 1 98.5 113 ARG A CA 1
ATOM 905 C C . ARG A 1 113 ? 12.234 4.758 1.51 1 98.5 113 ARG A C 1
ATOM 907 O O . ARG A 1 113 ? 12.516 4.699 0.312 1 98.5 113 ARG A O 1
ATOM 914 N N . VAL A 1 114 ? 13.125 4.918 2.49 1 98.5 114 VAL A N 1
ATOM 915 C CA . VAL A 1 114 ? 14.555 5.008 2.23 1 98.5 114 VAL A CA 1
ATOM 916 C C . VAL A 1 114 ? 15.328 4.25 3.312 1 98.5 114 VAL A C 1
ATOM 918 O O . VAL A 1 114 ? 14.727 3.729 4.258 1 98.5 114 VAL A O 1
ATOM 921 N N . GLN A 1 115 ? 16.625 4.191 3.154 1 97.81 115 GLN A N 1
ATOM 922 C CA . GLN A 1 115 ? 17.469 3.414 4.059 1 97.81 115 GLN A CA 1
ATOM 923 C C . GLN A 1 115 ? 17.547 4.062 5.434 1 97.81 115 GLN A C 1
ATOM 925 O O . GLN A 1 115 ? 17.547 3.371 6.453 1 97.81 115 GLN A O 1
ATOM 930 N N . ASN A 1 116 ? 17.703 5.363 5.441 1 97.56 116 ASN A N 1
ATOM 931 C CA . ASN A 1 116 ? 17.922 6.141 6.656 1 97.56 116 ASN A CA 1
ATOM 932 C C . ASN A 1 116 ? 17.703 7.633 6.414 1 97.56 116 ASN A C 1
ATOM 934 O O . ASN A 1 116 ? 17.266 8.031 5.336 1 97.56 116 ASN A O 1
ATOM 938 N N . ALA A 1 117 ? 17.984 8.391 7.461 1 96.44 117 ALA A N 1
ATOM 939 C CA . ALA A 1 117 ? 17.75 9.828 7.387 1 96.44 117 ALA A CA 1
ATOM 940 C C . ALA A 1 117 ? 18.641 10.477 6.336 1 96.44 117 ALA A C 1
ATOM 942 O O . ALA A 1 117 ? 18.234 11.406 5.641 1 96.44 117 ALA A O 1
ATOM 943 N N . ARG A 1 118 ? 19.891 10.023 6.227 1 97.88 118 ARG A N 1
ATOM 944 C CA . ARG A 1 118 ? 20.812 10.562 5.23 1 97.88 118 ARG A CA 1
ATOM 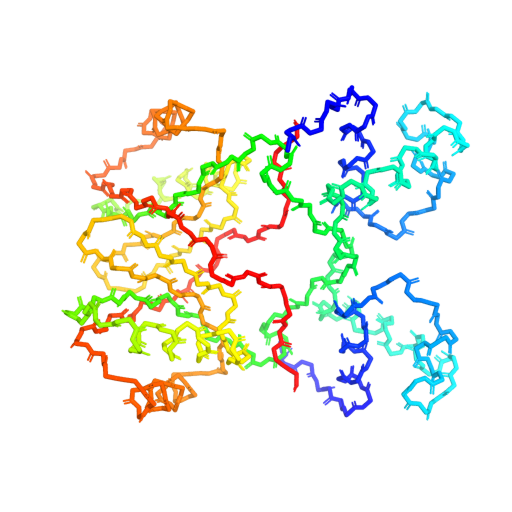945 C C . ARG A 1 118 ? 20.297 10.312 3.816 1 97.88 118 ARG A C 1
ATOM 947 O O . ARG A 1 118 ? 20.359 11.195 2.957 1 97.88 118 ARG A O 1
ATOM 954 N N . ALA A 1 119 ? 19.812 9.07 3.613 1 98.06 119 ALA A N 1
ATOM 955 C CA . ALA A 1 119 ? 19.234 8.734 2.316 1 98.06 119 ALA A CA 1
ATOM 956 C C . ALA A 1 119 ? 18.016 9.609 2.018 1 98.06 119 ALA A C 1
ATOM 958 O O . ALA A 1 119 ? 17.766 9.969 0.863 1 98.06 119 ALA A O 1
ATOM 959 N N . TYR A 1 120 ? 17.266 9.977 3.012 1 98.25 120 TYR A N 1
ATOM 960 C CA . TYR A 1 120 ? 16.156 10.883 2.809 1 98.25 120 TYR A CA 1
ATOM 961 C C . TYR A 1 120 ? 16.641 12.25 2.342 1 98.25 120 TYR A C 1
ATOM 963 O O . TYR A 1 120 ? 16.047 12.852 1.438 1 98.25 120 TYR A O 1
ATOM 971 N N . ASP A 1 121 ? 17.641 12.703 3.021 1 97.56 121 ASP A N 1
ATOM 972 C CA . ASP A 1 121 ? 18.188 13.992 2.631 1 97.56 121 ASP A CA 1
ATOM 973 C C . ASP A 1 121 ? 18.609 13.992 1.163 1 97.56 121 ASP A C 1
ATOM 975 O O . ASP A 1 121 ? 18.359 14.961 0.438 1 97.56 121 ASP A O 1
ATOM 979 N N . THR A 1 122 ? 19.219 12.938 0.73 1 97.81 122 THR A N 1
ATOM 980 C CA . THR A 1 122 ? 19.625 12.797 -0.665 1 97.81 122 THR A CA 1
ATOM 981 C C . THR A 1 122 ? 18.406 12.82 -1.583 1 97.81 122 THR A C 1
ATOM 983 O O . THR A 1 122 ? 18.406 13.508 -2.605 1 97.81 122 THR A O 1
ATOM 986 N N . PHE A 1 123 ? 17.438 12.102 -1.184 1 97.69 123 PHE A N 1
ATOM 987 C CA . PHE A 1 123 ? 16.188 12.094 -1.928 1 97.69 123 PHE A CA 1
ATOM 988 C C . PHE A 1 123 ? 15.602 13.5 -2.018 1 97.69 123 PHE A C 1
ATOM 990 O O . PHE A 1 123 ? 15.234 13.961 -3.102 1 97.69 123 PHE A O 1
ATOM 997 N N . TYR A 1 124 ? 15.555 14.172 -0.871 1 96.88 124 TYR A N 1
ATOM 998 C CA . TYR A 1 124 ? 14.969 15.5 -0.777 1 96.88 124 TYR A CA 1
ATOM 999 C C . TYR A 1 124 ? 15.719 16.484 -1.665 1 96.88 124 TYR A C 1
ATOM 1001 O O . TYR A 1 124 ? 15.102 17.234 -2.438 1 96.88 124 TYR A O 1
ATOM 1009 N N . GLN A 1 125 ? 17 16.422 -1.632 1 96.06 125 GLN A N 1
ATOM 1010 C CA . GLN A 1 125 ? 17.828 17.312 -2.434 1 96.06 125 GLN A CA 1
ATOM 1011 C C . GLN A 1 125 ? 17.625 17.062 -3.924 1 96.06 125 GLN A C 1
ATOM 1013 O O . GLN A 1 125 ? 17.547 18.016 -4.711 1 96.06 125 GLN A O 1
ATOM 1018 N N . ALA A 1 126 ? 17.516 15.852 -4.289 1 95.19 126 ALA A N 1
ATOM 1019 C CA . ALA A 1 126 ? 17.266 15.516 -5.684 1 95.19 126 ALA A CA 1
ATOM 1020 C C . ALA A 1 126 ? 15.906 16.031 -6.137 1 95.19 126 ALA A C 1
ATOM 1022 O O . ALA A 1 126 ? 15.773 16.562 -7.242 1 95.19 126 ALA A O 1
ATOM 1023 N N . LEU A 1 127 ? 14.938 15.914 -5.281 1 93.81 127 LEU A N 1
ATOM 1024 C CA . LEU A 1 127 ? 13.586 16.359 -5.602 1 93.81 127 LEU A CA 1
ATOM 1025 C C . LEU A 1 127 ? 13.547 17.859 -5.828 1 93.81 127 LEU A C 1
ATOM 1027 O O . LEU A 1 127 ? 13.016 18.328 -6.836 1 93.81 127 LEU A O 1
ATOM 1031 N N . ILE A 1 128 ? 14.195 18.609 -4.973 1 91.81 128 ILE A N 1
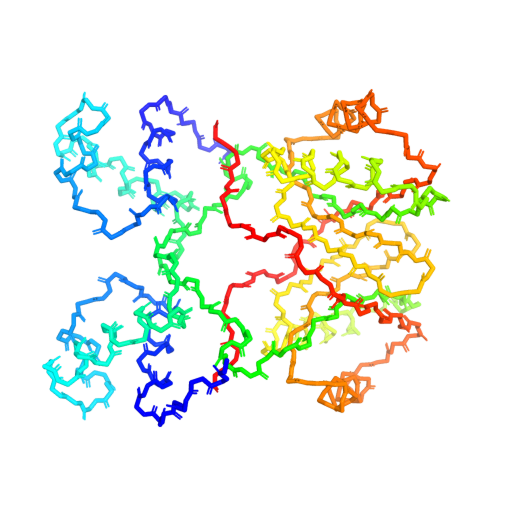ATOM 1032 C CA . ILE A 1 128 ? 14.078 20.062 -5.043 1 91.81 128 ILE A CA 1
ATOM 1033 C C . ILE A 1 128 ? 15 20.594 -6.137 1 91.81 128 ILE A C 1
ATOM 1035 O O . ILE A 1 128 ? 14.867 21.75 -6.551 1 91.81 128 ILE A O 1
ATOM 1039 N N . SER A 1 129 ? 15.938 19.812 -6.488 1 92.25 129 SER A N 1
ATOM 1040 C CA . SER A 1 129 ? 16.781 20.219 -7.605 1 92.25 129 SER A CA 1
ATOM 1041 C C . SER A 1 129 ? 16.031 20.141 -8.93 1 92.25 129 SER A C 1
ATOM 1043 O O . SER A 1 129 ? 16.359 20.859 -9.875 1 92.25 129 SER A O 1
ATOM 1045 N N . GLU A 1 130 ? 15.055 19.328 -8.992 1 90.31 130 GLU A N 1
ATOM 1046 C CA . GLU A 1 130 ? 14.312 19.109 -10.227 1 90.31 130 GLU A CA 1
ATOM 1047 C C . GLU A 1 130 ? 13.102 20.031 -10.32 1 90.31 130 GLU A C 1
ATOM 1049 O O . GLU A 1 130 ? 12.734 20.469 -11.414 1 90.31 130 GLU A O 1
ATOM 1054 N N . VAL A 1 131 ? 12.492 20.297 -9.234 1 88 131 VAL A N 1
ATOM 1055 C CA . VAL A 1 131 ? 11.297 21.125 -9.242 1 88 131 VAL A CA 1
ATOM 1056 C C . VAL A 1 131 ? 11.336 22.094 -8.055 1 88 131 VAL A C 1
ATOM 1058 O O . VAL A 1 131 ? 11.773 21.734 -6.961 1 88 131 VAL A O 1
ATOM 1061 N N . LYS A 1 132 ? 10.852 23.281 -8.336 1 85.69 132 LYS A N 1
ATOM 1062 C CA . LYS A 1 132 ? 10.758 24.266 -7.262 1 85.69 132 LYS A CA 1
ATOM 1063 C C . LYS A 1 132 ? 9.609 23.938 -6.316 1 85.69 132 LYS A C 1
ATOM 1065 O O . LYS A 1 132 ? 8.453 23.828 -6.742 1 85.69 132 LYS A O 1
ATOM 1070 N N . ILE A 1 133 ? 9.992 23.703 -5.094 1 86.44 133 ILE A N 1
ATOM 1071 C CA . ILE A 1 133 ? 8.969 23.422 -4.09 1 86.44 133 ILE A CA 1
ATOM 1072 C C . ILE A 1 133 ? 9.055 24.469 -2.973 1 86.44 133 ILE A C 1
ATOM 1074 O O . ILE A 1 133 ? 10.148 24.812 -2.525 1 86.44 133 ILE A O 1
ATOM 1078 N N . TYR A 1 134 ? 8 25.031 -2.633 1 81.88 134 TYR A N 1
ATOM 1079 C CA . TYR A 1 134 ? 7.926 26.141 -1.688 1 81.88 134 TYR A CA 1
ATOM 1080 C C . TYR A 1 134 ? 8.102 25.656 -0.256 1 81.88 134 TYR A C 1
ATOM 1082 O O . TYR A 1 134 ? 8.984 26.125 0.462 1 81.88 134 TYR A O 1
ATOM 1090 N N . ASN A 1 135 ? 7.227 24.812 0.227 1 91.62 135 ASN A N 1
ATOM 1091 C CA . ASN A 1 135 ? 7.246 24.328 1.601 1 91.62 135 ASN A CA 1
ATOM 1092 C C . ASN A 1 135 ? 7.117 22.812 1.655 1 91.62 135 ASN A C 1
ATOM 1094 O O . ASN A 1 135 ? 6.168 22.25 1.104 1 91.62 135 ASN A O 1
ATOM 1098 N N . VAL A 1 136 ? 8.102 22.234 2.328 1 94 136 VAL A N 1
ATOM 1099 C CA . VAL A 1 136 ? 8.102 20.781 2.484 1 94 136 VAL A CA 1
ATOM 1100 C C . VAL A 1 136 ? 8.234 20.422 3.963 1 94 136 VAL A C 1
ATOM 1102 O O . VAL A 1 136 ? 9.125 20.938 4.652 1 94 136 VAL A O 1
ATOM 1105 N N . THR A 1 137 ? 7.32 19.672 4.418 1 94.31 137 THR A N 1
ATOM 1106 C CA . THR A 1 137 ? 7.395 19.125 5.766 1 94.31 137 THR A CA 1
ATOM 1107 C C . THR A 1 137 ? 7.516 17.609 5.723 1 94.31 137 THR A C 1
ATOM 1109 O O . THR A 1 137 ? 6.676 16.922 5.125 1 94.31 137 THR A O 1
ATOM 1112 N N . ALA A 1 138 ? 8.547 17.109 6.344 1 96.31 138 ALA A N 1
ATOM 1113 C CA . ALA A 1 138 ? 8.734 15.664 6.418 1 96.31 138 ALA A CA 1
ATOM 1114 C C . ALA A 1 138 ? 8.375 15.141 7.801 1 96.31 138 ALA A C 1
ATOM 1116 O O . ALA A 1 138 ? 8.867 15.641 8.812 1 96.31 138 ALA A O 1
ATOM 1117 N N . LEU A 1 139 ? 7.527 14.164 7.809 1 97.44 139 LEU A N 1
ATOM 1118 C CA . LEU A 1 139 ? 7.137 13.484 9.039 1 97.44 139 LEU A CA 1
ATOM 1119 C C . LEU A 1 139 ? 7.707 12.07 9.086 1 97.44 139 LEU A C 1
ATOM 1121 O O . LEU A 1 139 ? 7.41 11.25 8.219 1 97.44 139 LEU A O 1
ATOM 1125 N N . LEU A 1 140 ? 8.5 11.859 10.117 1 98.19 140 LEU A N 1
ATOM 1126 C CA . LEU A 1 140 ? 9.109 10.547 10.25 1 98.19 140 LEU A CA 1
ATOM 1127 C C . LEU A 1 140 ? 8.141 9.547 10.875 1 98.19 140 LEU A C 1
ATOM 1129 O O . LEU A 1 140 ? 7.559 9.82 11.922 1 98.19 140 LEU A O 1
ATOM 1133 N N . SER A 1 141 ? 7.945 8.43 10.227 1 98.62 141 SER A N 1
ATOM 1134 C CA . SER A 1 141 ? 7.219 7.316 10.82 1 98.62 141 SER A CA 1
ATOM 1135 C C . SER A 1 141 ? 8.078 6.582 11.844 1 98.62 141 SER A C 1
ATOM 1137 O O . SER A 1 141 ? 9.047 5.902 11.477 1 98.62 141 SER A O 1
ATOM 1139 N N . MET A 1 142 ? 7.723 6.699 13.023 1 97.69 142 MET A N 1
ATOM 1140 C CA . MET A 1 142 ? 8.477 6.059 14.094 1 97.69 142 MET A CA 1
ATOM 1141 C C . MET A 1 142 ? 8.039 4.609 14.281 1 97.69 142 MET A C 1
ATOM 1143 O O . MET A 1 142 ? 8.812 3.777 14.758 1 97.69 142 MET A O 1
ATOM 1147 N N . GLU A 1 143 ? 6.828 4.367 13.945 1 97.5 143 GLU A N 1
ATOM 1148 C CA . GLU A 1 143 ? 6.215 3.049 14.078 1 97.5 143 GLU A CA 1
ATOM 1149 C C . GLU A 1 143 ? 5.113 2.846 13.047 1 97.5 143 GLU A C 1
ATOM 1151 O O . GLU A 1 143 ? 4.246 3.707 12.875 1 97.5 143 GLU A O 1
ATOM 1156 N N . GLU A 1 144 ? 5.25 1.769 12.359 1 98.25 144 GLU A N 1
ATOM 1157 C CA . GLU A 1 144 ? 4.156 1.341 11.484 1 98.25 144 GLU A CA 1
ATOM 1158 C C . GLU A 1 144 ? 3.15 0.481 12.242 1 98.25 144 GLU A C 1
ATOM 1160 O O . GLU A 1 144 ? 3.424 -0.682 12.547 1 98.25 144 GLU A O 1
ATOM 1165 N N . ILE A 1 145 ? 2.02 1.02 12.516 1 98.12 145 ILE A N 1
ATOM 1166 C CA . ILE A 1 145 ? 0.989 0.365 13.312 1 98.12 145 ILE A CA 1
ATOM 1167 C C . ILE A 1 145 ? 0.202 -0.61 12.438 1 98.12 145 ILE A C 1
ATOM 1169 O O . ILE A 1 145 ? -0.124 -1.718 12.875 1 98.12 145 ILE A O 1
ATOM 1173 N N . LYS A 1 146 ? -0.129 -0.19 11.32 1 98.5 146 LYS A N 1
ATOM 1174 C CA . LYS A 1 146 ? -0.872 -0.976 10.336 1 98.5 146 LYS A CA 1
ATOM 1175 C C . LYS A 1 146 ? -0.459 -0.61 8.914 1 98.5 146 LYS A C 1
ATOM 1177 O O . LYS A 1 146 ? -0.22 0.561 8.609 1 98.5 146 LYS A O 1
ATOM 1182 N N . SER A 1 147 ? -0.3 -1.575 8.109 1 98.25 147 SER A N 1
ATOM 1183 C CA . SER A 1 147 ? -0.09 -1.432 6.672 1 98.25 147 SER A CA 1
ATOM 1184 C C . SER A 1 147 ? -0.646 -2.631 5.91 1 98.25 147 SER A C 1
ATOM 1186 O O . SER A 1 147 ? -0.158 -3.752 6.066 1 98.25 147 SER A O 1
ATOM 1188 N N . THR A 1 148 ? -1.69 -2.424 5.137 1 98.12 148 THR A N 1
ATOM 1189 C CA . THR A 1 148 ? -2.309 -3.537 4.426 1 98.12 148 THR A CA 1
ATOM 1190 C C . THR A 1 148 ? -2.777 -3.1 3.039 1 98.12 148 THR A C 1
ATOM 1192 O O . THR A 1 148 ? -3.086 -1.926 2.824 1 98.12 148 THR A O 1
ATOM 1195 N N . THR A 1 149 ? -2.779 -4.047 2.143 1 98.12 149 THR A N 1
ATOM 1196 C CA . THR A 1 149 ? -3.35 -3.811 0.821 1 98.12 149 THR A CA 1
ATOM 1197 C C . THR A 1 149 ? -4.777 -4.34 0.744 1 98.12 149 THR A C 1
ATOM 1199 O O . THR A 1 149 ? -5.445 -4.195 -0.281 1 98.12 149 THR A O 1
ATOM 1202 N N . LEU A 1 150 ? -5.258 -4.953 1.832 1 98.12 150 LEU A N 1
ATOM 1203 C CA . LEU A 1 150 ? -6.598 -5.531 1.832 1 98.12 150 LEU A CA 1
ATOM 1204 C C . LEU A 1 150 ? -7.66 -4.438 1.804 1 98.12 150 LEU A C 1
ATOM 1206 O O . LEU A 1 150 ? -7.656 -3.539 2.648 1 98.12 150 LEU A O 1
ATOM 1210 N N . LEU A 1 151 ? -8.5 -4.496 0.84 1 98.19 151 LEU A N 1
ATOM 1211 C CA . LEU A 1 151 ? -9.656 -3.605 0.784 1 98.19 151 LEU A CA 1
ATOM 1212 C C . LEU A 1 151 ? -10.891 -4.27 1.393 1 98.19 151 LEU A C 1
ATOM 1214 O O . LEU A 1 151 ? -11.07 -5.484 1.264 1 98.19 151 LEU A O 1
ATOM 1218 N N . PRO A 1 152 ? -11.664 -3.41 2.084 1 94.94 152 PRO A N 1
ATOM 1219 C CA . PRO A 1 152 ? -12.906 -3.998 2.6 1 94.94 152 PRO A CA 1
ATOM 1220 C C . PRO A 1 152 ? -13.875 -4.395 1.488 1 94.94 152 PRO A C 1
ATOM 1222 O O . PRO A 1 152 ? -14.07 -3.637 0.533 1 94.94 152 PRO A O 1
ATOM 1225 N N . LEU A 1 153 ? -14.414 -5.617 1.59 1 93.56 153 LEU A N 1
ATOM 1226 C CA . LEU A 1 153 ? -15.242 -6.141 0.508 1 93.56 153 LEU A CA 1
ATOM 1227 C C . LEU A 1 153 ? -16.688 -6.348 0.973 1 93.56 153 LEU A C 1
ATOM 1229 O O . LEU A 1 153 ? -16.922 -6.555 2.162 1 93.56 153 LEU A O 1
ATOM 1233 N N . MET B 1 1 ? 17.562 -8.898 12.031 1 47.94 1 MET B N 1
ATOM 1234 C CA . MET B 1 1 ? 18.859 -8.875 11.359 1 47.94 1 MET B CA 1
ATOM 1235 C C . MET B 1 1 ? 18.688 -8.711 9.852 1 47.94 1 MET B C 1
ATOM 1237 O O . MET B 1 1 ? 17.719 -9.227 9.273 1 47.94 1 MET B O 1
ATOM 1241 N N . SER B 1 2 ? 19.156 -7.547 9.266 1 60.38 2 SER B N 1
ATOM 1242 C CA . SER B 1 2 ? 19.188 -7.402 7.812 1 60.38 2 SER B CA 1
ATOM 1243 C C . SER B 1 2 ? 19.75 -8.648 7.141 1 60.38 2 SER B C 1
ATOM 1245 O O . SER B 1 2 ? 20.828 -9.117 7.504 1 60.38 2 SER B O 1
ATOM 1247 N N . VAL B 1 3 ? 18.828 -9.562 6.629 1 72.12 3 VAL B N 1
ATOM 1248 C CA . VAL B 1 3 ? 19.266 -10.719 5.863 1 72.12 3 VAL B CA 1
ATOM 1249 C C . VAL B 1 3 ? 20.203 -10.281 4.75 1 72.12 3 VAL B C 1
ATOM 1251 O O . VAL B 1 3 ? 20 -9.234 4.129 1 72.12 3 VAL B O 1
ATOM 1254 N N . ARG B 1 4 ? 21.391 -10.906 4.758 1 86.19 4 ARG B N 1
ATOM 1255 C CA . ARG B 1 4 ? 22.344 -10.594 3.689 1 86.19 4 ARG B CA 1
ATOM 1256 C C . ARG B 1 4 ? 21.844 -11.125 2.35 1 86.19 4 ARG B C 1
ATOM 1258 O O . ARG B 1 4 ? 21.734 -12.344 2.16 1 86.19 4 ARG B O 1
ATOM 1265 N N . LEU B 1 5 ? 21.375 -10.258 1.507 1 95.31 5 LEU B N 1
ATOM 1266 C CA . LEU B 1 5 ? 20.859 -10.594 0.182 1 95.31 5 LEU B CA 1
ATOM 1267 C C . LEU B 1 5 ? 21.906 -10.32 -0.89 1 95.31 5 LEU B C 1
ATOM 1269 O O . LEU B 1 5 ? 22.578 -9.289 -0.854 1 95.31 5 LEU B O 1
ATOM 1273 N N . ASP B 1 6 ? 22.094 -11.266 -1.747 1 95.31 6 ASP B N 1
ATOM 1274 C CA . ASP B 1 6 ? 23 -11 -2.863 1 95.31 6 ASP B CA 1
ATOM 1275 C C . ASP B 1 6 ? 22.219 -10.578 -4.109 1 95.31 6 ASP B C 1
ATOM 1277 O O . ASP B 1 6 ? 21.016 -10.32 -4.043 1 95.31 6 ASP B O 1
ATOM 1281 N N . GLU B 1 7 ? 22.922 -10.422 -5.156 1 95.88 7 GLU B N 1
ATOM 1282 C CA . GLU B 1 7 ? 22.344 -9.883 -6.383 1 95.88 7 GLU B CA 1
ATOM 1283 C C . GLU B 1 7 ? 21.25 -10.797 -6.922 1 95.88 7 GLU B C 1
ATOM 1285 O O . GLU B 1 7 ? 20.219 -10.328 -7.414 1 95.88 7 GLU B O 1
ATOM 1290 N N . MET B 1 8 ? 21.5 -12.047 -6.867 1 96.5 8 MET B N 1
ATOM 1291 C CA . MET B 1 8 ? 20.5 -12.992 -7.348 1 96.5 8 MET B CA 1
ATOM 1292 C C . MET B 1 8 ? 19.203 -12.883 -6.539 1 96.5 8 MET B C 1
ATOM 1294 O O . MET B 1 8 ? 18.109 -12.906 -7.105 1 96.5 8 MET B O 1
ATOM 1298 N N . ASP B 1 9 ? 19.312 -12.805 -5.219 1 97.88 9 ASP B N 1
ATOM 1299 C CA . ASP B 1 9 ? 18.141 -12.625 -4.367 1 97.88 9 ASP B CA 1
ATOM 1300 C C . ASP B 1 9 ? 17.328 -11.414 -4.809 1 97.88 9 ASP B C 1
ATOM 1302 O O . ASP B 1 9 ? 16.109 -11.484 -4.922 1 97.88 9 ASP B O 1
ATOM 1306 N N . ARG B 1 10 ? 18.016 -10.336 -5.078 1 97.56 10 ARG B N 1
ATOM 1307 C CA . ARG B 1 10 ? 17.344 -9.094 -5.438 1 97.56 10 ARG B CA 1
ATOM 1308 C C . ARG B 1 10 ? 16.641 -9.219 -6.789 1 97.56 10 ARG B C 1
ATOM 1310 O O . ARG B 1 10 ? 15.555 -8.672 -6.984 1 97.56 10 ARG B O 1
ATOM 1317 N N . LYS B 1 11 ? 17.281 -9.844 -7.668 1 98.06 11 LYS B N 1
ATOM 1318 C CA . LYS B 1 11 ? 16.656 -10.086 -8.969 1 98.06 11 LYS B CA 1
ATOM 1319 C C . LYS B 1 11 ? 15.375 -10.906 -8.82 1 98.06 11 LYS B C 1
ATOM 1321 O O . LYS B 1 11 ? 14.352 -10.602 -9.445 1 98.06 11 LYS B O 1
ATOM 1326 N N . ILE B 1 12 ? 15.453 -11.945 -8.008 1 98.62 12 ILE B N 1
ATOM 1327 C CA . ILE B 1 12 ? 14.289 -12.789 -7.754 1 98.62 12 ILE B CA 1
ATOM 1328 C C . ILE B 1 12 ? 13.156 -11.945 -7.164 1 98.62 12 ILE B C 1
ATOM 1330 O O . ILE B 1 12 ? 12.016 -12.031 -7.613 1 98.62 12 ILE B O 1
ATOM 1334 N N . LEU B 1 13 ? 13.508 -11.148 -6.172 1 98.69 13 LEU B N 1
ATOM 1335 C CA . LEU B 1 13 ? 12.523 -10.305 -5.516 1 98.69 13 LEU B CA 1
ATOM 1336 C C . LEU B 1 13 ? 11.898 -9.328 -6.512 1 98.69 13 LEU B C 1
ATOM 1338 O O . LEU B 1 13 ? 10.688 -9.07 -6.457 1 98.69 13 LEU B O 1
ATOM 1342 N N . GLY B 1 14 ? 12.719 -8.789 -7.379 1 98.5 14 GLY B N 1
ATOM 1343 C CA . GLY B 1 14 ? 12.195 -7.914 -8.422 1 98.5 14 GLY B CA 1
ATOM 1344 C C . GLY B 1 14 ? 11.172 -8.594 -9.305 1 98.5 14 GLY B C 1
ATOM 1345 O O . GLY B 1 14 ? 10.109 -8.023 -9.586 1 98.5 14 GLY B O 1
ATOM 1346 N N . GLU B 1 15 ? 11.461 -9.789 -9.719 1 98.69 15 GLU B N 1
ATOM 1347 C CA . GLU B 1 15 ? 10.555 -10.555 -10.562 1 98.69 15 GLU B CA 1
ATOM 1348 C C . GLU B 1 15 ? 9.25 -10.859 -9.828 1 98.69 15 GLU B C 1
ATOM 1350 O O . GLU B 1 15 ? 8.164 -10.742 -10.398 1 98.69 15 GLU B O 1
ATOM 1355 N N . LEU B 1 16 ? 9.359 -11.211 -8.57 1 98.69 16 LEU B N 1
ATOM 1356 C CA . LEU B 1 16 ? 8.188 -11.555 -7.781 1 98.69 16 LEU B CA 1
ATOM 1357 C C . LEU B 1 16 ? 7.309 -10.336 -7.551 1 98.69 16 LEU B C 1
ATOM 1359 O O . LEU B 1 16 ? 6.078 -10.43 -7.586 1 98.69 16 LEU B O 1
ATOM 1363 N N . GLN B 1 17 ? 7.922 -9.156 -7.289 1 98.69 17 GLN B N 1
ATOM 1364 C CA . GLN B 1 17 ? 7.148 -7.938 -7.086 1 98.6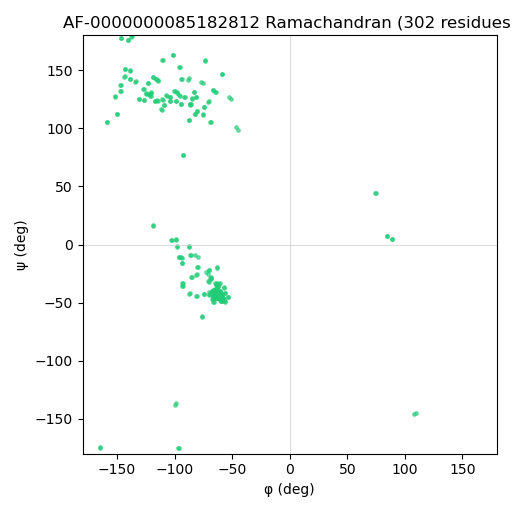9 17 GLN B CA 1
ATOM 1365 C C . GLN B 1 17 ? 6.363 -7.57 -8.344 1 98.69 17 GLN B C 1
ATOM 1367 O O . GLN B 1 17 ? 5.227 -7.098 -8.258 1 98.69 17 GLN B O 1
ATOM 1372 N N . GLU B 1 18 ? 7 -7.828 -9.438 1 97.88 18 GLU B N 1
ATOM 1373 C CA . GLU B 1 18 ? 6.387 -7.461 -10.703 1 97.88 18 GLU B CA 1
ATOM 1374 C C . GLU B 1 18 ? 5.238 -8.406 -11.062 1 97.88 18 GLU B C 1
ATOM 1376 O O . GLU B 1 18 ? 4.195 -7.965 -11.555 1 97.88 18 GLU B O 1
ATOM 1381 N N . ASP B 1 19 ? 5.477 -9.641 -10.852 1 98.31 19 ASP B N 1
ATOM 1382 C CA . ASP B 1 19 ? 4.473 -10.656 -11.148 1 98.31 19 ASP B CA 1
ATOM 1383 C C . ASP B 1 19 ? 4.746 -11.938 -10.367 1 98.31 19 ASP B C 1
ATOM 1385 O O . ASP B 1 19 ? 5.57 -12.758 -10.781 1 98.31 19 ASP B O 1
ATOM 1389 N N . ALA B 1 20 ? 3.955 -12.148 -9.375 1 98.5 20 ALA B N 1
ATOM 1390 C CA . ALA B 1 20 ? 4.188 -13.281 -8.484 1 98.5 20 ALA B CA 1
ATOM 1391 C C . ALA B 1 20 ? 3.496 -14.539 -9.008 1 98.5 20 ALA B C 1
ATOM 1393 O O . ALA B 1 20 ? 3.596 -15.609 -8.398 1 98.5 20 ALA B O 1
ATOM 1394 N N . SER B 1 21 ? 2.811 -14.398 -10.102 1 97.06 21 SER B N 1
ATOM 1395 C CA . SER B 1 21 ? 2.143 -15.57 -10.664 1 97.06 21 SER B CA 1
ATOM 1396 C C . SER B 1 21 ? 3.08 -16.359 -11.57 1 97.06 21 SER B C 1
ATOM 1398 O O . SER B 1 21 ? 2.748 -17.469 -12 1 97.06 21 SER B O 1
ATOM 1400 N N . GLN B 1 22 ? 4.242 -15.805 -11.859 1 97.5 22 GLN B N 1
ATOM 1401 C CA . GLN B 1 22 ? 5.211 -16.469 -12.727 1 97.5 22 GLN B CA 1
ATOM 1402 C C . GLN B 1 22 ? 5.605 -17.828 -12.156 1 97.5 22 GLN B C 1
ATOM 1404 O O . GLN B 1 22 ? 5.727 -17.984 -10.945 1 97.5 22 GLN B O 1
ATOM 1409 N N . SER B 1 23 ? 5.871 -18.75 -13.078 1 97.25 23 SER B N 1
ATOM 1410 C CA . SER B 1 23 ? 6.414 -20.031 -12.641 1 97.25 23 SER B CA 1
ATOM 1411 C C . SER B 1 23 ? 7.875 -19.906 -12.227 1 97.25 23 SER B C 1
ATOM 1413 O O . SER B 1 23 ? 8.562 -18.969 -12.633 1 97.25 23 SER B O 1
ATOM 1415 N N . LEU B 1 24 ? 8.289 -20.875 -11.422 1 97.69 24 LEU B N 1
ATOM 1416 C CA . LEU B 1 24 ? 9.695 -20.922 -11.031 1 97.69 24 LEU B CA 1
ATOM 1417 C C . LEU B 1 24 ? 10.602 -20.984 -12.258 1 97.69 24 LEU B C 1
ATOM 1419 O O . LEU B 1 24 ? 11.656 -20.344 -12.297 1 97.69 24 LEU B O 1
ATOM 1423 N N . ASP B 1 25 ? 10.164 -21.719 -13.297 1 98.12 25 ASP B N 1
ATOM 1424 C CA . ASP B 1 25 ? 10.945 -21.859 -14.523 1 98.12 25 ASP B CA 1
ATOM 1425 C C . ASP B 1 25 ? 11.094 -20.516 -15.242 1 98.12 25 ASP B C 1
ATOM 1427 O O . ASP B 1 25 ? 12.18 -20.188 -15.727 1 98.12 25 ASP B O 1
ATOM 1431 N N . GLU B 1 26 ? 10.094 -19.797 -15.32 1 98.31 26 GLU B N 1
ATOM 1432 C CA . GLU B 1 26 ? 10.125 -18.5 -15.977 1 98.31 26 GLU B CA 1
ATOM 1433 C C . GLU B 1 26 ? 11.047 -17.531 -15.242 1 98.31 26 GLU B C 1
ATOM 1435 O O . GLU B 1 26 ? 11.859 -16.844 -15.875 1 98.31 26 GLU B O 1
ATOM 1440 N N . ILE B 1 27 ? 10.914 -17.484 -13.914 1 98.56 27 ILE B N 1
ATOM 1441 C CA . ILE B 1 27 ? 11.766 -16.609 -13.117 1 98.56 27 ILE B CA 1
ATOM 1442 C C . ILE B 1 27 ? 13.227 -17.016 -13.305 1 98.56 27 ILE B C 1
ATOM 1444 O O . ILE B 1 27 ? 14.094 -16.156 -13.516 1 98.56 27 ILE B O 1
ATOM 1448 N N . ALA B 1 28 ? 13.484 -18.312 -13.219 1 98.56 28 ALA B N 1
ATOM 1449 C CA . ALA B 1 28 ? 14.844 -18.812 -13.375 1 98.56 28 ALA B CA 1
ATOM 1450 C C . ALA B 1 28 ? 15.438 -18.406 -14.719 1 98.56 28 ALA B C 1
ATOM 1452 O O . ALA B 1 28 ? 16.578 -17.922 -14.789 1 98.56 28 ALA B O 1
ATOM 1453 N N . ARG B 1 29 ? 14.688 -18.562 -15.766 1 98.31 29 ARG B N 1
ATOM 1454 C CA . ARG B 1 29 ? 15.125 -18.188 -17.109 1 98.31 29 ARG B CA 1
ATOM 1455 C C . ARG B 1 29 ? 15.453 -16.703 -17.188 1 98.31 29 ARG B C 1
ATOM 1457 O O . ARG B 1 29 ? 16.5 -16.328 -17.719 1 98.31 29 ARG B O 1
ATOM 1464 N N . LYS B 1 30 ? 14.648 -15.867 -16.672 1 98 30 LYS B N 1
ATOM 1465 C CA . LYS B 1 30 ? 14.805 -14.422 -16.75 1 98 30 LYS B CA 1
ATOM 1466 C C . LYS B 1 30 ? 16.062 -13.953 -16.016 1 98 30 LYS B C 1
ATOM 1468 O O . LYS B 1 30 ? 16.688 -12.977 -16.406 1 98 30 LYS B O 1
ATOM 1473 N N . ILE B 1 31 ? 16.344 -14.68 -14.953 1 97.5 31 ILE B N 1
ATOM 1474 C CA . ILE B 1 31 ? 17.438 -14.156 -14.148 1 97.5 31 ILE B CA 1
ATOM 1475 C C . ILE B 1 31 ? 18.703 -14.953 -14.422 1 97.5 31 ILE B C 1
ATOM 1477 O O . ILE B 1 31 ? 19.719 -14.781 -13.734 1 97.5 31 ILE B O 1
ATOM 1481 N N . GLY B 1 32 ? 18.703 -15.875 -15.328 1 97.19 32 GLY B N 1
ATOM 1482 C CA . GLY B 1 32 ? 19.875 -16.625 -15.734 1 97.19 32 GLY B CA 1
ATOM 1483 C C . GLY B 1 32 ? 20.312 -17.656 -14.711 1 97.19 32 GLY B C 1
ATOM 1484 O O . GLY B 1 32 ? 21.5 -17.75 -14.383 1 97.19 32 GLY B O 1
ATOM 1485 N N . SER B 1 33 ? 19.469 -18.375 -14.164 1 97.12 33 SER B N 1
ATOM 1486 C CA . SER B 1 33 ? 19.719 -19.406 -13.164 1 97.12 33 SER B CA 1
ATOM 1487 C C . SER B 1 33 ? 18.891 -20.656 -13.438 1 97.12 33 SER B C 1
ATOM 1489 O O . SER B 1 33 ? 18.281 -20.797 -14.5 1 97.12 33 SER B O 1
ATOM 1491 N N . SER B 1 34 ? 19.078 -21.672 -12.586 1 97.25 34 SER B N 1
ATOM 1492 C CA . SER B 1 34 ? 18.25 -22.875 -12.68 1 97.25 34 SER B CA 1
ATOM 1493 C C . SER B 1 34 ? 17.156 -22.875 -11.625 1 97.25 34 SER B C 1
ATOM 1495 O O . SER B 1 34 ? 17.188 -22.078 -10.68 1 97.25 34 SER B O 1
ATOM 1497 N N . LYS B 1 35 ? 16.172 -23.703 -11.836 1 97.75 35 LYS B N 1
ATOM 1498 C CA . LYS B 1 35 ? 14.953 -23.719 -11.031 1 97.75 35 LYS B CA 1
ATOM 1499 C C . LYS B 1 35 ? 15.273 -24 -9.57 1 97.75 35 LYS B C 1
ATOM 1501 O O . LYS B 1 35 ? 14.75 -23.344 -8.672 1 97.75 35 LYS B O 1
ATOM 1506 N N . THR B 1 36 ? 16.109 -24.938 -9.273 1 97.75 36 THR B N 1
ATOM 1507 C CA . THR B 1 36 ? 16.328 -25.406 -7.91 1 97.75 36 THR B CA 1
ATOM 1508 C C . THR B 1 36 ? 16.953 -24.312 -7.055 1 97.75 36 THR B C 1
ATOM 1510 O O . THR B 1 36 ? 16.453 -24 -5.969 1 97.75 36 THR B O 1
ATOM 1513 N N . PRO B 1 37 ? 18.031 -23.656 -7.52 1 97.75 37 PRO B N 1
ATOM 1514 C CA . PRO B 1 37 ? 18.578 -22.547 -6.734 1 97.75 37 PRO B CA 1
ATOM 1515 C C . PRO B 1 37 ? 17.562 -21.438 -6.508 1 97.75 37 PRO B C 1
ATOM 1517 O O . PRO B 1 37 ? 17.516 -20.844 -5.426 1 97.75 37 PRO B O 1
ATOM 1520 N N . VAL B 1 38 ? 16.797 -21.078 -7.531 1 98.38 38 VAL B N 1
ATOM 1521 C CA . VAL B 1 38 ? 15.773 -20.047 -7.402 1 98.38 38 VAL B CA 1
ATOM 1522 C C . VAL B 1 38 ? 14.75 -20.469 -6.352 1 98.38 38 VAL B C 1
ATOM 1524 O O . VAL B 1 38 ? 14.375 -19.672 -5.484 1 98.38 38 VAL B O 1
ATOM 1527 N N . TRP B 1 39 ? 14.32 -21.672 -6.406 1 98.31 39 TRP B N 1
ATOM 1528 C CA . TRP B 1 39 ? 13.359 -22.203 -5.441 1 98.31 39 TRP B CA 1
ATOM 1529 C C . TRP B 1 39 ? 13.914 -22.125 -4.023 1 98.31 39 TRP B C 1
ATOM 1531 O O . TRP B 1 39 ? 13.227 -21.672 -3.105 1 98.31 39 TRP B O 1
ATOM 1541 N N . ASN B 1 40 ? 15.109 -22.578 -3.844 1 98.19 40 ASN B N 1
ATOM 1542 C CA . ASN B 1 40 ? 15.75 -22.578 -2.531 1 98.19 40 ASN B CA 1
ATOM 1543 C C . ASN B 1 40 ? 15.859 -21.156 -1.97 1 98.19 40 ASN B C 1
ATOM 1545 O O . ASN B 1 40 ? 15.633 -20.938 -0.779 1 98.19 40 ASN B O 1
ATOM 1549 N N . ARG B 1 41 ? 16.219 -20.297 -2.812 1 98 41 ARG B N 1
ATOM 1550 C CA . ARG B 1 41 ? 16.359 -18.906 -2.385 1 98 41 ARG B CA 1
ATOM 1551 C C . ARG B 1 41 ? 15.016 -18.297 -2 1 98 41 ARG B C 1
ATOM 1553 O O . ARG B 1 41 ? 14.914 -17.594 -0.994 1 98 41 ARG B O 1
ATOM 1560 N N . ILE B 1 42 ? 14 -18.531 -2.785 1 98.38 42 ILE B N 1
ATOM 1561 C CA . ILE B 1 42 ? 12.672 -18.031 -2.461 1 98.38 42 ILE B CA 1
ATOM 1562 C C . ILE B 1 42 ? 12.219 -18.594 -1.116 1 98.38 42 ILE B C 1
ATOM 1564 O O . ILE B 1 42 ? 11.727 -17.859 -0.259 1 98.38 42 ILE B O 1
ATOM 1568 N N . ARG B 1 43 ? 12.398 -19.859 -0.975 1 97.88 43 ARG B N 1
ATOM 1569 C CA . ARG B 1 43 ? 12.031 -20.516 0.274 1 97.88 43 ARG B CA 1
ATOM 1570 C C . ARG B 1 43 ? 12.734 -19.875 1.462 1 97.88 43 ARG B C 1
ATOM 1572 O O . ARG B 1 43 ? 12.109 -19.562 2.475 1 97.88 43 ARG B O 1
ATOM 1579 N N . LYS B 1 44 ? 14.008 -19.688 1.389 1 97.56 44 LYS B N 1
ATOM 1580 C CA . LYS B 1 44 ? 14.805 -19.094 2.459 1 97.56 44 LYS B CA 1
ATOM 1581 C C . LYS B 1 44 ? 14.344 -17.672 2.768 1 97.56 44 LYS B C 1
ATOM 1583 O O . LYS B 1 44 ? 14.273 -17.266 3.934 1 97.56 44 LYS B O 1
ATOM 1588 N N . MET B 1 45 ? 14.047 -16.922 1.719 1 98.25 45 MET B N 1
ATOM 1589 C CA . MET B 1 45 ? 13.617 -15.539 1.914 1 98.25 45 MET B CA 1
ATOM 1590 C C . MET B 1 45 ? 12.227 -15.477 2.529 1 98.25 45 MET B C 1
ATOM 1592 O O . MET B 1 45 ? 11.914 -14.562 3.293 1 98.25 45 MET B O 1
ATOM 1596 N N . LYS B 1 46 ? 11.391 -16.438 2.221 1 98.06 46 LYS B N 1
ATOM 1597 C CA . LYS B 1 46 ? 10.102 -16.531 2.895 1 98.06 46 LYS B CA 1
ATOM 1598 C C . LYS B 1 46 ? 10.273 -16.875 4.371 1 98.06 46 LYS B C 1
ATOM 1600 O O . LYS B 1 46 ? 9.672 -16.234 5.238 1 98.06 46 LYS B O 1
ATOM 1605 N N . GLU B 1 47 ? 11.109 -17.812 4.652 1 97.38 47 GLU B N 1
ATOM 1606 C CA . GLU B 1 47 ? 11.359 -18.25 6.023 1 97.38 47 GLU B CA 1
ATOM 1607 C C . GLU B 1 47 ? 11.969 -17.125 6.855 1 97.38 47 GLU B C 1
ATOM 1609 O O . GLU B 1 47 ? 11.695 -17.016 8.055 1 97.38 47 GLU B O 1
ATOM 1614 N N . ALA B 1 48 ? 12.758 -16.359 6.18 1 97.12 48 ALA B N 1
ATOM 1615 C CA . ALA B 1 48 ? 13.43 -15.25 6.859 1 97.12 48 ALA B CA 1
ATOM 1616 C C . ALA B 1 48 ? 12.5 -14.055 7.02 1 97.12 48 ALA B C 1
ATOM 1618 O O . ALA B 1 48 ? 12.867 -13.055 7.641 1 97.12 48 ALA B O 1
ATOM 1619 N N . GLY B 1 49 ? 11.344 -14.055 6.387 1 97.38 49 GLY B N 1
ATOM 1620 C CA . GLY B 1 49 ? 10.367 -12.984 6.531 1 97.38 49 GLY B CA 1
ATOM 1621 C C . GLY B 1 49 ? 10.57 -11.859 5.535 1 97.38 49 GLY B C 1
ATOM 1622 O O . GLY B 1 49 ? 9.914 -10.82 5.629 1 97.38 49 GLY B O 1
ATOM 1623 N N . VAL B 1 50 ? 11.508 -12 4.609 1 98.25 50 VAL B N 1
ATOM 1624 C CA . VAL B 1 50 ? 11.75 -10.992 3.578 1 98.25 50 VAL B CA 1
ATOM 1625 C C . VAL B 1 50 ? 10.555 -10.922 2.631 1 98.25 50 VAL B C 1
ATOM 1627 O O . VAL B 1 50 ? 10.125 -9.836 2.25 1 98.25 50 VAL B O 1
ATOM 1630 N N . ILE B 1 51 ? 10.125 -12.109 2.211 1 98.56 51 ILE B N 1
ATOM 1631 C CA . ILE B 1 51 ? 8.945 -12.219 1.364 1 98.56 51 ILE B CA 1
ATOM 1632 C C . ILE B 1 51 ? 7.715 -12.484 2.23 1 98.56 51 ILE B C 1
ATOM 1634 O O . ILE B 1 51 ? 7.66 -13.477 2.961 1 98.56 51 ILE B O 1
ATOM 1638 N N . GLY B 1 52 ? 6.734 -11.602 2.152 1 97.94 52 GLY B N 1
ATOM 1639 C CA . GLY B 1 52 ? 5.492 -11.75 2.896 1 97.94 52 GLY B CA 1
ATOM 1640 C C . GLY B 1 52 ? 4.359 -12.312 2.062 1 97.94 52 GLY B C 1
ATOM 1641 O O . GLY B 1 52 ? 4.555 -13.258 1.292 1 97.94 52 GLY B O 1
ATOM 1642 N N . ARG B 1 53 ? 3.256 -11.758 2.252 1 97.75 53 ARG B N 1
ATOM 1643 C CA . ARG B 1 53 ? 2.02 -12.234 1.641 1 97.75 53 ARG B CA 1
ATOM 1644 C C . ARG B 1 53 ? 2.078 -12.109 0.122 1 97.75 53 ARG B C 1
ATOM 1646 O O . ARG B 1 53 ? 2.537 -11.094 -0.408 1 97.75 53 ARG B O 1
ATOM 1653 N N . GLN B 1 54 ? 1.731 -13.18 -0.576 1 98.56 54 GLN B N 1
ATOM 1654 C CA . GLN B 1 54 ? 1.407 -13.086 -1.995 1 98.56 54 GLN B CA 1
ATOM 1655 C C . GLN B 1 54 ? -0.055 -12.703 -2.201 1 98.56 54 GLN B C 1
ATOM 1657 O O . GLN B 1 54 ? -0.955 -13.352 -1.665 1 98.56 54 GLN B O 1
ATOM 1662 N N . THR B 1 55 ? -0.312 -11.664 -2.947 1 98.75 55 THR B N 1
ATOM 1663 C CA . THR B 1 55 ? -1.653 -11.094 -3.02 1 98.75 55 THR B CA 1
ATOM 1664 C C . THR B 1 55 ? -1.925 -10.523 -4.41 1 98.75 55 THR B C 1
ATOM 1666 O O . THR B 1 55 ? -1.095 -10.648 -5.312 1 98.75 55 THR B O 1
ATOM 1669 N N . VAL B 1 56 ? -3.16 -10.008 -4.609 1 98.75 56 VAL B N 1
ATOM 1670 C CA . VAL B 1 56 ? -3.518 -9.18 -5.754 1 98.75 56 VAL B CA 1
ATOM 1671 C C . VAL B 1 56 ? -3.861 -7.766 -5.285 1 98.75 56 VAL B C 1
ATOM 1673 O O . VAL B 1 56 ? -4.395 -7.582 -4.191 1 98.75 56 VAL B O 1
ATOM 1676 N N . LEU B 1 57 ? -3.461 -6.844 -6.027 1 98.62 57 LEU B N 1
ATOM 1677 C CA . LEU B 1 57 ? -3.898 -5.473 -5.789 1 98.62 57 LEU B CA 1
ATOM 1678 C C . LEU B 1 57 ? -5.227 -5.199 -6.488 1 98.62 57 LEU B C 1
ATOM 1680 O O . LEU B 1 57 ? -5.328 -5.328 -7.707 1 98.62 57 LEU B O 1
ATOM 1684 N N . LEU B 1 58 ? -6.215 -4.84 -5.703 1 98.5 58 LEU B N 1
ATOM 1685 C CA . LEU B 1 58 ? -7.539 -4.578 -6.254 1 98.5 58 LEU B CA 1
ATOM 1686 C C . LEU B 1 58 ? -7.734 -3.088 -6.52 1 98.5 58 LEU B C 1
ATOM 1688 O O . LEU B 1 58 ? -7.102 -2.25 -5.871 1 98.5 58 LEU B O 1
ATOM 1692 N N . ASP B 1 59 ? -8.57 -2.809 -7.449 1 97.94 59 ASP B N 1
ATOM 1693 C CA . ASP B 1 59 ? -8.938 -1.426 -7.75 1 97.94 59 ASP B CA 1
ATOM 1694 C C . ASP B 1 59 ? -10.023 -0.924 -6.805 1 97.94 59 ASP B C 1
ATOM 1696 O O . ASP B 1 59 ? -11.18 -1.35 -6.895 1 97.94 59 ASP B O 1
ATOM 1700 N N . ALA B 1 60 ? -9.656 -0.004 -5.977 1 97.44 60 ALA B N 1
ATOM 1701 C CA . ALA B 1 60 ? -10.57 0.486 -4.949 1 97.44 60 ALA B CA 1
ATOM 1702 C C . ALA B 1 60 ? -11.797 1.146 -5.574 1 97.44 60 ALA B C 1
ATOM 1704 O O . ALA B 1 60 ? -12.922 0.965 -5.098 1 97.44 60 ALA B O 1
ATOM 1705 N N . ASP B 1 61 ? -11.586 1.925 -6.629 1 96.06 61 ASP B N 1
ATOM 1706 C CA . ASP B 1 61 ? -12.695 2.609 -7.277 1 96.06 61 ASP B CA 1
ATOM 1707 C C . ASP B 1 61 ? -13.68 1.609 -7.879 1 96.06 61 ASP B C 1
ATOM 1709 O O . ASP B 1 61 ? -14.898 1.779 -7.758 1 96.06 61 ASP B O 1
ATOM 1713 N N . ALA B 1 62 ? -13.156 0.588 -8.484 1 95.69 62 ALA B N 1
ATOM 1714 C CA . ALA B 1 62 ? -14 -0.445 -9.078 1 95.69 62 ALA B CA 1
ATOM 1715 C C . ALA B 1 62 ? -14.828 -1.161 -8.016 1 95.69 62 ALA B C 1
ATOM 1717 O O . ALA B 1 62 ? -15.867 -1.745 -8.32 1 95.69 62 ALA B O 1
ATOM 1718 N N . LEU B 1 63 ? -14.383 -1.062 -6.762 1 96.69 63 LEU B N 1
ATOM 1719 C CA . LEU B 1 63 ? -15.078 -1.725 -5.66 1 96.69 63 LEU B CA 1
ATOM 1720 C C . LEU B 1 63 ? -15.984 -0.747 -4.926 1 96.69 63 LEU B C 1
ATOM 1722 O O . LEU B 1 63 ? -16.562 -1.086 -3.885 1 96.69 63 LEU B O 1
ATO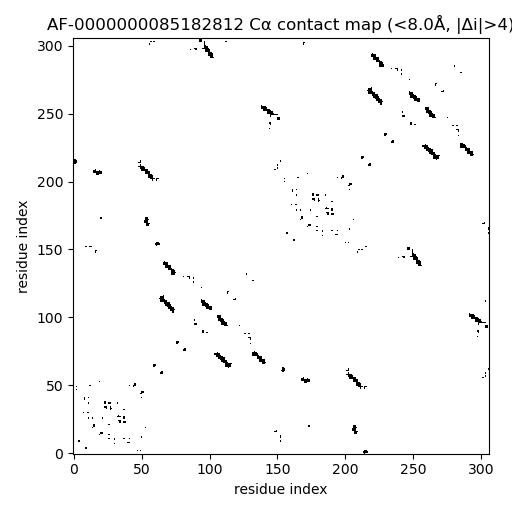M 1726 N N . GLY B 1 64 ? -16.078 0.469 -5.43 1 95.81 64 GLY B N 1
ATOM 1727 C CA . GLY B 1 64 ? -16.953 1.475 -4.852 1 95.81 64 GLY B CA 1
ATOM 1728 C C . GLY B 1 64 ? -16.312 2.219 -3.688 1 95.81 64 GLY B C 1
ATOM 1729 O O . GLY B 1 64 ? -17 2.941 -2.961 1 95.81 64 GLY B O 1
ATOM 1730 N N . LEU B 1 65 ? -15.086 1.973 -3.469 1 97.62 65 LEU B N 1
ATOM 1731 C CA . LEU B 1 65 ? -14.344 2.691 -2.439 1 97.62 65 LEU B CA 1
ATOM 1732 C C . LEU B 1 65 ? -13.641 3.914 -3.027 1 97.62 65 LEU B C 1
ATOM 1734 O O . LEU B 1 65 ? -12.414 3.977 -3.061 1 97.62 65 LEU B O 1
ATOM 1738 N N . GLU B 1 66 ? -14.336 4.938 -3.273 1 97.12 66 GLU B N 1
ATOM 1739 C CA . GLU B 1 66 ? -13.906 6.016 -4.16 1 97.12 66 GLU B CA 1
ATOM 1740 C C . GLU B 1 66 ? -13.227 7.137 -3.379 1 97.12 66 GLU B C 1
ATOM 1742 O O . GLU B 1 66 ? -12.57 8 -3.965 1 97.12 66 GLU B O 1
ATOM 1747 N N . ALA B 1 67 ? -13.453 7.082 -2.066 1 98.19 67 ALA B N 1
ATOM 1748 C CA . ALA B 1 67 ? -12.922 8.18 -1.264 1 98.19 67 ALA B CA 1
ATOM 1749 C C . ALA B 1 67 ? -11.727 7.723 -0.438 1 98.19 67 ALA B C 1
ATOM 1751 O O . ALA B 1 67 ? -11.797 6.715 0.268 1 98.19 67 ALA B O 1
ATOM 1752 N N . CYS B 1 68 ? -10.664 8.453 -0.547 1 98.69 68 CYS B N 1
ATOM 1753 C CA . CYS B 1 68 ? -9.453 8.219 0.232 1 98.69 68 CYS B CA 1
ATOM 1754 C C . CYS B 1 68 ? -9.094 9.438 1.062 1 98.69 68 CYS B C 1
ATOM 1756 O O . CYS B 1 68 ? -9.016 10.555 0.537 1 98.69 68 CYS B O 1
ATOM 1758 N N . PHE B 1 69 ? -8.898 9.219 2.34 1 98.62 69 PHE B N 1
ATOM 1759 C CA . PHE B 1 69 ? -8.547 10.305 3.25 1 98.62 69 PHE B CA 1
ATOM 1760 C C . PHE B 1 69 ? -7.234 10 3.971 1 98.62 69 PHE B C 1
ATOM 1762 O O . PHE B 1 69 ? -6.992 8.867 4.375 1 98.62 69 PHE B O 1
ATOM 1769 N N . PHE B 1 70 ? -6.461 10.992 4.09 1 98.56 70 PHE B N 1
ATOM 1770 C CA . PHE B 1 70 ? -5.371 10.977 5.059 1 98.56 70 PHE B CA 1
ATOM 1771 C C . PHE B 1 70 ? -5.762 11.719 6.328 1 98.56 70 PHE B C 1
ATOM 1773 O O . PHE B 1 70 ? -6.125 12.898 6.273 1 98.56 70 PHE B O 1
ATOM 1780 N N . VAL B 1 71 ? -5.664 11.016 7.402 1 97.81 71 VAL B N 1
ATOM 1781 C CA . VAL B 1 71 ? -6.145 11.555 8.672 1 97.81 71 VAL B CA 1
ATOM 1782 C C . VAL B 1 71 ? -4.957 11.828 9.594 1 97.81 71 VAL B C 1
ATOM 1784 O O . VAL B 1 71 ? -4.219 10.906 9.953 1 97.81 71 VAL B O 1
ATOM 1787 N N . LEU B 1 72 ? -4.793 13.086 9.906 1 96.75 72 LEU B N 1
ATOM 1788 C CA . LEU B 1 72 ? -3.771 13.508 10.859 1 96.75 72 LEU B CA 1
ATOM 1789 C C . LEU B 1 72 ? -4.367 13.672 12.258 1 96.75 72 LEU B C 1
ATOM 1791 O O . LEU B 1 72 ? -5.371 14.367 12.43 1 96.75 72 LEU B O 1
ATOM 1795 N N . ILE B 1 73 ? -3.68 13 13.219 1 95.88 73 ILE B N 1
ATOM 1796 C CA . ILE B 1 73 ? -4.227 12.977 14.57 1 95.88 73 ILE B CA 1
ATOM 1797 C C . ILE B 1 73 ? -3.201 13.547 15.555 1 95.88 73 ILE B C 1
ATOM 1799 O O . ILE B 1 73 ? -2.027 13.172 15.516 1 95.88 73 ILE B O 1
ATOM 1803 N N . ARG B 1 74 ? -3.631 14.461 16.344 1 93.06 74 ARG B N 1
ATOM 1804 C CA . ARG B 1 74 ? -2.891 14.938 17.516 1 93.06 74 ARG B CA 1
ATOM 1805 C C . ARG B 1 74 ? -3.572 14.508 18.812 1 93.06 74 ARG B C 1
ATOM 1807 O O . ARG B 1 74 ? -4.773 14.719 18.984 1 93.06 74 ARG B O 1
ATOM 1814 N N . THR B 1 75 ? -2.826 13.852 19.625 1 86.94 75 THR B N 1
ATOM 1815 C CA . THR B 1 75 ? -3.398 13.383 20.875 1 86.94 75 THR B CA 1
ATOM 1816 C C . THR B 1 75 ? -2.713 14.047 22.062 1 86.94 75 THR B C 1
ATOM 1818 O O . THR B 1 75 ? -1.553 14.453 21.969 1 86.94 75 THR B O 1
ATOM 1821 N N . SER B 1 76 ? -3.455 14.367 23.094 1 76.88 76 SER B N 1
ATOM 1822 C CA . SER B 1 76 ? -2.918 14.898 24.344 1 76.88 76 SER B CA 1
ATOM 1823 C C . SER B 1 76 ? -2.734 13.797 25.375 1 76.88 76 SER B C 1
ATOM 1825 O O . SER B 1 76 ? -2.059 13.992 26.391 1 76.88 76 SER B O 1
ATOM 1827 N N . GLU B 1 77 ? -3.25 12.727 25.078 1 67.75 77 GLU B N 1
ATOM 1828 C CA . GLU B 1 77 ? -3.303 11.656 26.062 1 67.75 77 GLU B CA 1
ATOM 1829 C C . GLU B 1 77 ? -2.08 10.75 25.953 1 67.75 77 GLU B C 1
ATOM 1831 O O . GLU B 1 77 ? -1.705 10.328 24.859 1 67.75 77 GLU B O 1
ATOM 1836 N N . HIS B 1 78 ? -1.48 10.602 27.031 1 73.44 78 HIS B N 1
ATOM 1837 C CA . HIS B 1 78 ? -0.285 9.773 27.078 1 73.44 78 HIS B CA 1
ATOM 1838 C C . HIS B 1 78 ? -0.479 8.578 28.016 1 73.44 78 HIS B C 1
ATOM 1840 O O . HIS B 1 78 ? 0.47 7.848 28.297 1 73.44 78 HIS B O 1
ATOM 1846 N N . GLU B 1 79 ? -1.766 8.406 28.25 1 83.94 79 GLU B N 1
ATOM 1847 C CA . GLU B 1 79 ? -2.002 7.254 29.109 1 83.94 79 GLU B CA 1
ATOM 1848 C C . GLU B 1 79 ? -1.874 5.945 28.344 1 83.94 79 GLU B C 1
ATOM 1850 O O . GLU B 1 79 ? -2.41 5.816 27.234 1 83.94 79 GLU B O 1
ATOM 1855 N N . ALA B 1 80 ? -1.285 5.055 29 1 88.31 80 ALA B N 1
ATOM 1856 C CA . ALA B 1 80 ? -0.954 3.775 28.375 1 88.31 80 ALA B CA 1
ATOM 1857 C C . ALA B 1 80 ? -2.217 3.023 27.953 1 88.31 80 ALA B C 1
ATOM 1859 O O . ALA B 1 80 ? -2.27 2.432 26.875 1 88.31 80 ALA B O 1
ATOM 1860 N N . ASP B 1 81 ? -3.211 3.121 28.781 1 90.62 81 ASP B N 1
ATOM 1861 C CA . ASP B 1 81 ? -4.441 2.396 28.5 1 90.62 81 ASP B CA 1
ATOM 1862 C C . ASP B 1 81 ? -5.148 2.982 27.281 1 90.62 81 ASP B C 1
ATOM 1864 O O . ASP B 1 81 ? -5.691 2.244 26.453 1 90.62 81 ASP B O 1
ATOM 1868 N N . TRP B 1 82 ? -5.156 4.203 27.234 1 90.44 82 TRP B N 1
ATOM 1869 C CA . TRP B 1 82 ? -5.734 4.883 26.078 1 90.44 82 TRP B CA 1
ATOM 1870 C C . TRP B 1 82 ? -5.016 4.484 24.797 1 90.44 82 TRP B C 1
ATOM 1872 O O . TRP B 1 82 ? -5.652 4.168 23.797 1 90.44 82 TRP B O 1
ATOM 1882 N N . GLN B 1 83 ? -3.715 4.527 24.812 1 92.5 83 GLN B N 1
ATOM 1883 C CA . GLN B 1 83 ? -2.914 4.219 23.641 1 92.5 83 GLN B CA 1
ATOM 1884 C C . GLN B 1 83 ? -3.17 2.791 23.156 1 92.5 83 GLN B C 1
ATOM 1886 O O . GLN B 1 83 ? -3.326 2.553 21.953 1 92.5 83 GLN B O 1
ATOM 1891 N N . LYS B 1 84 ? -3.189 1.888 24.047 1 94.62 84 LYS B N 1
ATOM 1892 C CA . LYS B 1 84 ? -3.445 0.493 23.703 1 94.62 84 LYS B CA 1
ATOM 1893 C C . LYS B 1 84 ? -4.805 0.337 23.031 1 94.62 84 LYS B C 1
ATOM 1895 O O . LYS B 1 84 ? -4.918 -0.351 22.016 1 94.62 84 LYS B O 1
ATOM 1900 N N . LYS B 1 85 ? -5.746 0.97 23.594 1 93.88 85 LYS B N 1
ATOM 1901 C CA . LYS B 1 85 ? -7.094 0.913 23.047 1 93.88 85 LYS B CA 1
ATOM 1902 C C . LYS B 1 85 ? -7.148 1.562 21.656 1 93.88 85 LYS B C 1
ATOM 1904 O O . LYS B 1 85 ? -7.77 1.028 20.734 1 93.88 85 LYS B O 1
ATOM 1909 N N . PHE B 1 86 ? -6.496 2.672 21.594 1 94.69 86 PHE B N 1
ATOM 1910 C CA . PHE B 1 86 ? -6.461 3.412 20.328 1 94.69 86 PHE B CA 1
ATOM 1911 C C . PHE B 1 86 ? -5.805 2.582 19.234 1 94.69 86 PHE B C 1
ATOM 1913 O O . PHE B 1 86 ? -6.367 2.426 18.141 1 94.69 86 PHE B O 1
ATOM 1920 N N . LEU B 1 87 ? -4.676 1.96 19.516 1 96.12 87 LEU B N 1
ATOM 1921 C CA . LEU B 1 87 ? -3.939 1.164 18.547 1 96.12 87 LEU B CA 1
ATOM 1922 C C . LEU B 1 87 ? -4.738 -0.067 18.125 1 96.12 87 LEU B C 1
ATOM 1924 O O . LEU B 1 87 ? -4.766 -0.432 16.953 1 96.12 87 LEU B O 1
ATOM 1928 N N . ARG B 1 88 ? -5.387 -0.642 19.031 1 96.81 88 ARG B N 1
ATOM 1929 C CA . ARG B 1 88 ? -6.23 -1.794 18.734 1 96.81 88 ARG B CA 1
ATOM 1930 C C . ARG B 1 88 ? -7.383 -1.407 17.812 1 96.81 88 ARG B C 1
ATOM 1932 O O . ARG B 1 88 ? -7.715 -2.145 16.891 1 96.81 88 ARG B O 1
ATOM 1939 N N . THR B 1 89 ? -7.941 -0.309 18.078 1 96.31 89 THR B N 1
ATOM 1940 C CA . THR B 1 89 ? -9.055 0.183 17.281 1 96.31 89 THR B CA 1
ATOM 1941 C C . THR B 1 89 ? -8.609 0.417 15.836 1 96.31 89 THR B C 1
ATOM 1943 O O . THR B 1 89 ? -9.305 0.024 14.891 1 96.31 89 THR B O 1
ATOM 1946 N N . LEU B 1 90 ? -7.465 1.065 15.656 1 97.25 90 LEU B N 1
ATOM 1947 C CA . LEU B 1 90 ? -6.941 1.334 14.32 1 97.25 90 LEU B CA 1
ATOM 1948 C C . LEU B 1 90 ? -6.676 0.034 13.57 1 97.25 90 LEU B C 1
ATOM 1950 O O . LEU B 1 90 ? -6.996 -0.078 12.383 1 97.25 90 LEU B O 1
ATOM 1954 N N . ARG B 1 91 ? -6.152 -0.981 14.25 1 97.81 91 ARG B N 1
ATOM 1955 C CA . ARG B 1 91 ? -5.797 -2.256 13.633 1 97.81 91 ARG B CA 1
ATOM 1956 C C . ARG B 1 91 ? -7.043 -3.014 13.188 1 97.81 91 ARG B C 1
ATOM 1958 O O . ARG B 1 91 ? -7.016 -3.729 12.188 1 97.81 91 ARG B O 1
ATOM 1965 N N . ASN B 1 92 ? -8.141 -2.801 13.883 1 97 92 ASN B N 1
ATOM 1966 C CA . ASN B 1 92 ? -9.328 -3.623 13.672 1 97 92 ASN B CA 1
ATOM 1967 C C . ASN B 1 92 ? -10.289 -2.986 12.672 1 97 92 ASN B C 1
ATOM 1969 O O . ASN B 1 92 ? -11.227 -3.635 12.203 1 97 92 ASN B O 1
ATOM 1973 N N . AR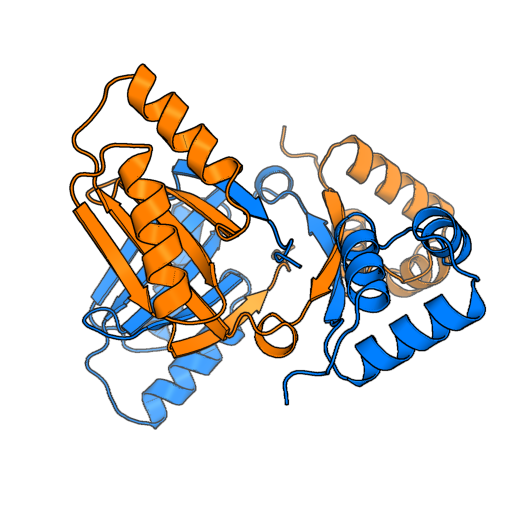G B 1 93 ? -10.102 -1.8 12.312 1 97.31 93 ARG B N 1
ATOM 1974 C CA . ARG B 1 93 ? -10.992 -1.133 11.375 1 97.31 93 ARG B CA 1
ATOM 1975 C C . ARG B 1 93 ? -10.578 -1.409 9.93 1 97.31 93 ARG B C 1
ATOM 1977 O O . ARG B 1 93 ? -9.5 -1.006 9.5 1 97.31 93 ARG B O 1
ATOM 1984 N N . PRO B 1 94 ? -11.453 -1.991 9.148 1 97.19 94 PRO B N 1
ATOM 1985 C CA . PRO B 1 94 ? -11.07 -2.375 7.789 1 97.19 94 PRO B CA 1
ATOM 1986 C C . PRO B 1 94 ? -10.867 -1.171 6.871 1 97.19 94 PRO B C 1
ATOM 1988 O O . PRO B 1 94 ? -10.156 -1.268 5.867 1 97.19 94 PRO B O 1
ATOM 1991 N N . GLU B 1 95 ? -11.469 -0.033 7.234 1 98.31 95 GLU B N 1
ATOM 1992 C CA . GLU B 1 95 ? -11.328 1.173 6.422 1 98.31 95 GLU B CA 1
ATOM 1993 C C . GLU B 1 95 ? -9.906 1.719 6.48 1 98.31 95 GLU B C 1
ATOM 1995 O O . GLU B 1 95 ? -9.461 2.416 5.566 1 98.31 95 GLU B O 1
ATOM 2000 N N . VAL B 1 96 ? -9.242 1.43 7.641 1 98.69 96 VAL B N 1
ATOM 2001 C CA . VAL B 1 96 ? -7.879 1.912 7.828 1 98.69 96 VAL B CA 1
ATOM 2002 C C . VAL B 1 96 ? -6.902 0.995 7.094 1 98.69 96 VAL B C 1
ATOM 2004 O O . VAL B 1 96 ? -6.703 -0.154 7.496 1 98.69 96 VAL B O 1
ATOM 2007 N N . LEU B 1 97 ? -6.273 1.559 6.113 1 98.69 97 LEU B N 1
ATOM 2008 C CA . LEU B 1 97 ? -5.324 0.765 5.34 1 98.69 97 LEU B CA 1
ATOM 2009 C C . LEU B 1 97 ? -3.912 0.917 5.895 1 98.69 97 LEU B C 1
ATOM 2011 O O . LEU B 1 97 ? -3.096 -0.002 5.785 1 98.69 97 LEU B O 1
ATOM 2015 N N . GLU B 1 98 ? -3.643 2.07 6.395 1 98.75 98 GLU B N 1
ATOM 2016 C CA . GLU B 1 98 ? -2.334 2.363 6.973 1 98.75 98 GLU B CA 1
ATOM 2017 C C . GLU B 1 98 ? -2.461 3.271 8.188 1 98.75 98 GLU B C 1
ATOM 2019 O O . GLU B 1 98 ? -3.342 4.133 8.242 1 98.75 98 GLU B O 1
ATOM 2024 N N . ALA B 1 99 ? -1.614 3.031 9.133 1 98.75 99 ALA B N 1
ATOM 2025 C CA . ALA B 1 99 ? -1.502 3.863 10.328 1 98.75 99 ALA B CA 1
ATOM 2026 C C . ALA B 1 99 ? -0.061 3.916 10.828 1 98.75 99 ALA B C 1
ATOM 2028 O O . ALA B 1 99 ? 0.603 2.883 10.938 1 98.75 99 ALA B O 1
ATOM 2029 N N . HIS B 1 100 ? 0.359 5.117 11.086 1 98.69 100 HIS B N 1
ATOM 2030 C CA . HIS B 1 100 ? 1.721 5.316 11.57 1 98.69 100 HIS B CA 1
ATOM 2031 C C . HIS B 1 100 ? 1.751 6.262 12.766 1 98.69 100 HIS B C 1
ATOM 2033 O O . HIS B 1 100 ? 1.025 7.262 12.789 1 98.69 100 HIS B O 1
ATOM 2039 N N . ARG B 1 101 ? 2.598 5.953 13.75 1 97.5 101 ARG B N 1
ATOM 2040 C CA . ARG B 1 101 ? 2.992 6.934 14.758 1 97.5 101 ARG B CA 1
ATOM 2041 C C . ARG B 1 101 ? 4.129 7.812 14.25 1 97.5 101 ARG B C 1
ATOM 2043 O O . ARG B 1 101 ? 5.129 7.309 13.727 1 97.5 101 ARG B O 1
ATOM 2050 N N . LEU B 1 102 ? 3.947 9.047 14.406 1 97.75 102 LEU B N 1
ATOM 2051 C CA . LEU B 1 102 ? 4.895 9.992 13.828 1 97.75 102 LEU B CA 1
ATOM 2052 C C . LEU B 1 102 ? 5.703 10.688 14.922 1 97.75 102 LEU B C 1
ATOM 2054 O O . LEU B 1 102 ? 5.301 10.695 16.078 1 97.75 102 LEU B O 1
ATOM 2058 N N . ALA B 1 103 ? 6.844 11.203 14.477 1 94.56 103 ALA B N 1
ATOM 2059 C CA . ALA B 1 103 ? 7.598 12.133 15.32 1 94.56 103 ALA B CA 1
ATOM 2060 C C . ALA B 1 103 ? 7.133 13.57 15.102 1 94.56 103 ALA B C 1
ATOM 2062 O O . ALA B 1 103 ? 6.781 13.953 13.984 1 94.56 103 ALA B O 1
ATOM 2063 N N . GLY B 1 104 ? 7.07 14.359 16.219 1 89.06 104 GLY B N 1
ATOM 2064 C CA . GLY B 1 104 ? 6.797 15.773 16.047 1 89.06 104 GLY B CA 1
ATOM 2065 C C . GLY B 1 104 ? 5.418 16.188 16.531 1 89.06 104 GLY B C 1
ATOM 2066 O O . GLY B 1 104 ? 4.914 15.633 17.516 1 89.06 104 GLY B O 1
ATOM 2067 N N . ASP B 1 105 ? 4.77 17.188 15.812 1 90.06 105 ASP B N 1
ATOM 2068 C CA . ASP B 1 105 ? 3.539 17.844 16.266 1 90.06 105 ASP B CA 1
ATOM 2069 C C . ASP B 1 105 ? 2.318 16.984 15.945 1 90.06 105 ASP B C 1
ATOM 2071 O O . ASP B 1 105 ? 1.257 17.156 16.547 1 90.06 105 ASP B O 1
ATOM 2075 N N . ILE B 1 106 ? 2.445 16.172 14.945 1 94.06 106 ILE B N 1
ATOM 2076 C CA . ILE B 1 106 ? 1.407 15.203 14.609 1 94.06 106 ILE B CA 1
ATOM 2077 C C . ILE B 1 106 ? 1.773 13.836 15.188 1 94.06 106 ILE B C 1
ATOM 2079 O O . ILE B 1 106 ? 2.896 13.367 15.008 1 94.06 106 ILE B O 1
ATOM 2083 N N . ASP B 1 107 ? 0.816 13.242 15.859 1 95.56 107 ASP B N 1
ATOM 2084 C CA . ASP B 1 107 ? 1.118 11.992 16.562 1 95.56 107 ASP B CA 1
ATOM 2085 C C . ASP B 1 107 ? 0.922 10.789 15.633 1 95.56 107 ASP B C 1
ATOM 2087 O O . ASP B 1 107 ? 1.716 9.844 15.664 1 95.56 107 ASP B O 1
ATOM 2091 N N . TYR B 1 108 ? -0.22 10.867 14.844 1 97.12 108 TYR B N 1
ATOM 2092 C CA . TYR B 1 108 ? -0.532 9.727 13.992 1 97.12 108 TYR B CA 1
ATOM 2093 C C . TYR B 1 108 ? -1.009 10.18 12.617 1 97.12 108 TYR B C 1
ATOM 2095 O O . TYR B 1 108 ? -1.636 11.234 12.492 1 97.12 108 TYR B O 1
ATOM 2103 N N . ILE B 1 109 ? -0.722 9.344 11.609 1 98.25 109 ILE B N 1
ATOM 2104 C CA . ILE B 1 109 ? -1.305 9.508 10.281 1 98.25 109 ILE B CA 1
ATOM 2105 C C . ILE B 1 109 ? -1.965 8.203 9.844 1 98.25 109 ILE B C 1
ATOM 2107 O O . ILE B 1 109 ? -1.4 7.125 10.023 1 98.25 109 ILE B O 1
ATOM 2111 N N . LEU B 1 110 ? -3.18 8.312 9.328 1 98.69 110 LEU B N 1
ATOM 2112 C CA . LEU B 1 110 ? -3.926 7.176 8.797 1 98.69 110 LEU B CA 1
ATOM 2113 C C . LEU B 1 110 ? -4.234 7.371 7.316 1 98.69 110 LEU B C 1
ATOM 2115 O O . LEU B 1 110 ? -4.484 8.492 6.871 1 98.69 110 LEU B O 1
ATOM 2119 N N . LYS B 1 111 ? -4.207 6.348 6.609 1 98.81 111 LYS B N 1
ATOM 2120 C CA . LYS B 1 111 ? -4.852 6.289 5.297 1 98.81 111 LYS B CA 1
ATOM 2121 C C . LYS B 1 111 ? -6.152 5.496 5.359 1 98.81 111 LYS B C 1
ATOM 2123 O O . LYS B 1 111 ? -6.156 4.328 5.75 1 98.81 111 LYS B O 1
ATOM 2128 N N . VAL B 1 112 ? -7.195 6.137 4.945 1 98.75 112 VAL B N 1
ATOM 2129 C CA . VAL B 1 112 ? -8.531 5.562 5.094 1 98.75 112 VAL B CA 1
ATOM 2130 C C . VAL B 1 112 ? -9.227 5.52 3.734 1 98.75 112 VAL B C 1
ATOM 2132 O O . VAL B 1 112 ? -9.242 6.516 3.008 1 98.75 112 VAL B O 1
ATOM 2135 N N . ARG B 1 113 ? -9.742 4.418 3.408 1 98.56 113 ARG B N 1
ATOM 2136 C CA . ARG B 1 113 ? -10.492 4.242 2.17 1 98.56 113 ARG B CA 1
ATOM 2137 C C . ARG B 1 113 ? -11.938 3.867 2.459 1 98.56 113 ARG B C 1
ATOM 2139 O O . ARG B 1 113 ? -12.203 2.922 3.205 1 98.56 113 ARG B O 1
ATOM 2146 N N . VAL B 1 114 ? -12.852 4.68 1.917 1 98.56 114 VAL B N 1
ATOM 2147 C CA . VAL B 1 114 ? -14.281 4.496 2.137 1 98.56 114 VAL B CA 1
ATOM 2148 C C . VAL B 1 114 ? -15.047 4.781 0.844 1 98.56 114 VAL B C 1
ATOM 2150 O O . VAL B 1 114 ? -14.445 5.164 -0.164 1 98.56 114 VAL B O 1
ATOM 2153 N N . GLN B 1 115 ? -16.344 4.578 0.882 1 97.81 115 GLN B N 1
ATOM 2154 C CA . GLN B 1 115 ? -17.172 4.715 -0.307 1 97.81 115 GLN B CA 1
ATOM 2155 C C . GLN B 1 115 ? -17.297 6.176 -0.73 1 97.81 115 GLN B C 1
ATOM 2157 O O . GLN B 1 115 ? -17.297 6.484 -1.924 1 97.81 115 GLN B O 1
ATOM 2162 N N . ASN B 1 116 ? -17.5 7.047 0.256 1 97.56 116 ASN B N 1
ATOM 2163 C CA . ASN B 1 116 ? -17.75 8.469 0.034 1 97.56 116 ASN B CA 1
ATOM 2164 C C . ASN B 1 116 ? -17.578 9.273 1.316 1 97.56 116 ASN B C 1
ATOM 2166 O O . ASN B 1 116 ? -17.141 8.742 2.336 1 97.56 116 ASN B O 1
ATOM 2170 N N . ALA B 1 117 ? -17.906 10.539 1.188 1 96.5 117 ALA B N 1
ATOM 2171 C CA . ALA B 1 117 ? -17.703 11.445 2.322 1 96.5 117 ALA B CA 1
ATOM 2172 C C . ALA B 1 117 ? -18.609 11.047 3.49 1 96.5 117 ALA B C 1
ATOM 2174 O O . ALA B 1 117 ? -18.203 11.148 4.652 1 96.5 117 ALA B O 1
ATOM 2175 N N . ARG B 1 118 ? -19.828 10.625 3.207 1 97.88 118 ARG B N 1
ATOM 2176 C CA . ARG B 1 118 ? -20.75 10.203 4.258 1 97.88 118 ARG B CA 1
ATOM 2177 C C . ARG B 1 118 ? -20.203 8.992 5.008 1 97.88 118 ARG B C 1
ATOM 2179 O O . ARG B 1 118 ? -20.297 8.922 6.234 1 97.88 118 ARG B O 1
ATOM 2186 N N . ALA B 1 119 ? -19.688 8.039 4.211 1 98.06 119 ALA B N 1
ATOM 2187 C CA . ALA B 1 119 ? -19.062 6.863 4.824 1 98.06 119 ALA B CA 1
ATOM 2188 C C . ALA B 1 119 ? -17.875 7.254 5.691 1 98.06 119 ALA B C 1
ATOM 2190 O O . ALA B 1 119 ? -17.625 6.633 6.727 1 98.06 119 ALA B O 1
ATOM 2191 N N . TYR B 1 120 ? -17.172 8.266 5.324 1 98.31 120 TYR B N 1
ATOM 2192 C CA . TYR B 1 120 ? -16.078 8.75 6.16 1 98.31 120 TYR B CA 1
ATOM 2193 C C . TYR B 1 120 ? -16.594 9.289 7.484 1 98.31 120 TYR B C 1
ATOM 2195 O O . TYR B 1 120 ? -16.016 9.023 8.539 1 98.31 120 TYR B O 1
ATOM 2203 N N . ASP B 1 121 ? -17.625 10.062 7.363 1 97.5 121 ASP B N 1
ATOM 2204 C CA . ASP B 1 121 ? -18.219 10.609 8.586 1 97.5 121 ASP B CA 1
ATOM 2205 C C . ASP B 1 121 ? -18.609 9.492 9.547 1 97.5 121 ASP B C 1
ATOM 2207 O O . ASP B 1 121 ? -18.375 9.594 10.75 1 97.5 121 ASP B O 1
ATOM 2211 N N . THR B 1 122 ? -19.172 8.445 9.031 1 97.81 122 THR B N 1
ATOM 2212 C CA . THR B 1 122 ? -19.531 7.289 9.836 1 97.81 122 THR B CA 1
ATOM 2213 C C . THR B 1 122 ? -18.312 6.66 10.484 1 97.81 122 THR B C 1
ATOM 2215 O O . THR B 1 122 ? -18.312 6.348 11.68 1 97.81 122 THR B O 1
ATOM 2218 N N . PHE B 1 123 ? -17.328 6.516 9.695 1 97.69 123 PHE B N 1
ATOM 2219 C CA . PHE B 1 123 ? -16.062 5.996 10.203 1 97.69 123 PHE B CA 1
ATOM 2220 C C . PHE B 1 123 ? -15.531 6.879 11.32 1 97.69 123 PHE B C 1
ATOM 2222 O O . PHE B 1 123 ? -15.156 6.379 12.383 1 97.69 123 PHE B O 1
ATOM 2229 N N . TYR B 1 124 ? -15.523 8.188 11.055 1 96.88 124 TYR B N 1
ATOM 2230 C CA . TYR B 1 124 ? -14.984 9.156 12 1 96.88 124 TYR B CA 1
ATOM 2231 C C . TYR B 1 124 ? -15.75 9.117 13.32 1 96.88 124 TYR B C 1
ATOM 2233 O O . TYR B 1 124 ? -15.148 9.055 14.398 1 96.88 124 TYR B O 1
ATOM 2241 N N . GLN B 1 125 ? -17.031 9.047 13.234 1 96.06 125 GLN B N 1
ATOM 2242 C CA . GLN B 1 125 ? -17.875 9.008 14.43 1 96.06 125 GLN B CA 1
ATOM 2243 C C . GLN B 1 125 ? -17.625 7.734 15.227 1 96.06 125 GLN B C 1
ATOM 2245 O O . GLN B 1 125 ? -17.562 7.773 16.453 1 96.06 125 GLN B O 1
ATOM 2250 N N . ALA B 1 126 ? -17.484 6.664 14.555 1 95.19 126 ALA B N 1
ATOM 2251 C CA . ALA B 1 126 ? -17.203 5.398 15.234 1 95.19 126 ALA B CA 1
ATOM 2252 C C . ALA B 1 126 ? -15.852 5.453 15.938 1 95.19 126 ALA B C 1
ATOM 2254 O O . ALA B 1 126 ? -15.719 4.98 17.078 1 95.19 126 ALA B O 1
ATOM 2255 N N . LEU B 1 127 ? -14.891 6.047 15.305 1 93.81 127 LEU B N 1
ATOM 2256 C CA . LEU B 1 127 ? -13.547 6.148 15.867 1 93.81 127 LEU B CA 1
ATOM 2257 C C . LEU B 1 127 ? -13.555 6.977 17.141 1 93.81 127 LEU B C 1
ATOM 2259 O O . LEU B 1 127 ? -13.023 6.547 18.172 1 93.81 127 LEU B O 1
ATOM 2263 N N . ILE B 1 128 ? -14.242 8.102 17.125 1 91.75 128 ILE B N 1
ATOM 2264 C CA . ILE B 1 128 ? -14.18 9.008 18.266 1 91.75 128 ILE B CA 1
ATOM 2265 C C . ILE B 1 128 ? -15.094 8.508 19.375 1 91.75 128 ILE B C 1
ATOM 2267 O O . ILE B 1 128 ? -15 8.961 20.516 1 91.75 128 ILE B O 1
ATOM 2271 N N . SER B 1 129 ? -15.992 7.684 19.016 1 92.25 129 SER B N 1
ATOM 2272 C CA . SER B 1 129 ? -16.828 7.082 20.047 1 92.25 129 SER B CA 1
ATOM 2273 C C . SER B 1 129 ? -16.062 6.059 20.859 1 92.25 129 SER B C 1
ATOM 2275 O O . SER B 1 129 ? -16.391 5.805 22.031 1 92.25 129 SER B O 1
ATOM 2277 N N . GLU B 1 130 ? -15.047 5.523 20.312 1 90.19 130 GLU B N 1
ATOM 2278 C CA . GLU B 1 130 ? -14.273 4.477 20.969 1 90.19 130 GLU B CA 1
ATOM 2279 C C . GLU B 1 130 ? -13.094 5.062 21.734 1 90.19 130 GLU B C 1
ATOM 2281 O O . GLU B 1 130 ? -12.719 4.547 22.797 1 90.19 130 GLU B O 1
ATOM 2286 N N . VAL B 1 131 ? -12.516 6.07 21.219 1 87.81 131 VAL B N 1
ATOM 2287 C CA . VAL B 1 131 ? -11.336 6.656 21.859 1 87.81 131 VAL B CA 1
ATOM 2288 C C . VAL B 1 131 ? -11.422 8.18 21.797 1 87.81 131 VAL B C 1
ATOM 2290 O O . VAL B 1 131 ? -11.859 8.742 20.797 1 87.81 131 VAL B O 1
ATOM 2293 N N . LYS B 1 132 ? -10.977 8.773 22.875 1 85.62 132 LYS B N 1
ATOM 2294 C CA . LYS B 1 132 ? -10.93 10.227 22.906 1 85.62 132 LYS B CA 1
ATOM 2295 C C . LYS B 1 132 ? -9.781 10.766 22.062 1 85.62 132 LYS B C 1
ATOM 2297 O O . LYS B 1 132 ? -8.617 10.406 22.281 1 85.62 132 LYS B O 1
ATOM 2302 N N . ILE B 1 133 ? -10.172 11.516 21.078 1 86.5 133 ILE B N 1
ATOM 2303 C CA . ILE B 1 133 ? -9.156 12.117 20.219 1 86.5 133 ILE B CA 1
ATOM 2304 C C . ILE B 1 133 ? -9.289 13.641 20.266 1 86.5 133 ILE B C 1
ATOM 2306 O O . ILE B 1 133 ? -10.398 14.172 20.25 1 86.5 133 ILE B O 1
ATOM 2310 N N . TYR B 1 134 ? -8.25 14.312 20.469 1 81.81 134 TYR B N 1
ATOM 2311 C CA . TYR B 1 134 ? -8.227 15.758 20.688 1 81.81 134 TYR B CA 1
ATOM 2312 C C . TYR B 1 134 ? -8.422 16.5 19.359 1 81.81 134 TYR B C 1
ATOM 2314 O O . TYR B 1 134 ? -9.32 17.328 19.25 1 81.81 134 TYR B O 1
ATOM 2322 N N . ASN B 1 135 ? -7.535 16.344 18.422 1 91.62 135 ASN B N 1
ATOM 2323 C CA . ASN B 1 135 ? -7.57 17.031 17.141 1 91.62 135 ASN B CA 1
ATOM 2324 C C . ASN B 1 135 ? -7.387 16.078 15.969 1 91.62 135 ASN B C 1
ATOM 2326 O O . ASN B 1 135 ? -6.41 15.328 15.922 1 91.62 135 ASN B O 1
ATOM 2330 N N . VAL B 1 136 ? -8.367 16.172 15.086 1 94 136 VAL B N 1
ATOM 2331 C CA . VAL B 1 136 ? -8.32 15.328 13.891 1 94 136 VAL B CA 1
ATOM 2332 C C . VAL B 1 136 ? -8.469 16.188 12.641 1 94 136 VAL B C 1
ATOM 2334 O O . VAL B 1 136 ? -9.383 17.016 12.547 1 94 136 VAL B O 1
ATOM 2337 N N . THR B 1 137 ? -7.539 16.078 11.797 1 94.31 137 THR B N 1
ATOM 2338 C CA . THR B 1 137 ? -7.621 16.719 10.484 1 94.31 137 THR B CA 1
ATOM 2339 C C . THR B 1 137 ? -7.691 15.672 9.375 1 94.31 137 THR B C 1
ATOM 2341 O O . THR B 1 137 ? -6.824 14.805 9.273 1 94.31 137 THR B O 1
ATOM 2344 N N . ALA B 1 138 ? -8.719 15.766 8.586 1 96.25 138 ALA B N 1
ATOM 2345 C CA . ALA B 1 138 ? -8.859 14.852 7.449 1 96.25 138 ALA B CA 1
ATOM 2346 C C . ALA B 1 138 ? -8.508 15.555 6.137 1 96.25 138 ALA B C 1
ATOM 2348 O O . ALA B 1 138 ? -9.039 16.625 5.84 1 96.25 138 ALA B O 1
ATOM 2349 N N . LEU B 1 139 ? -7.629 14.953 5.418 1 97.44 139 LEU B N 1
ATOM 2350 C CA . LEU B 1 139 ? -7.234 15.438 4.102 1 97.44 139 LEU B CA 1
ATOM 2351 C C . LEU B 1 139 ? -7.762 14.523 3 1 97.44 139 LEU B C 1
ATOM 2353 O O . LEU B 1 139 ? -7.422 13.336 2.959 1 97.44 139 LEU B O 1
ATOM 2357 N N . LEU B 1 140 ? -8.555 15.125 2.148 1 98.19 140 LEU B N 1
ATOM 2358 C CA . LEU B 1 140 ? -9.133 14.336 1.066 1 98.19 140 LEU B CA 1
ATOM 2359 C C . LEU B 1 140 ? -8.148 14.18 -0.084 1 98.19 140 LEU B C 1
ATOM 2361 O O . LEU B 1 140 ? -7.59 15.172 -0.566 1 98.19 140 LEU B O 1
ATOM 2365 N N . SER B 1 141 ? -7.91 12.969 -0.492 1 98.62 141 SER B N 1
ATOM 2366 C CA . SER B 1 141 ? -7.16 12.703 -1.716 1 98.62 141 SER B CA 1
ATOM 2367 C C . SER B 1 141 ? -8.016 12.961 -2.953 1 98.62 141 SER B C 1
ATOM 2369 O O . SER B 1 141 ? -8.953 12.211 -3.234 1 98.62 141 SER B O 1
ATOM 2371 N N . MET B 1 142 ? -7.664 13.93 -3.639 1 97.75 142 MET B N 1
ATOM 2372 C CA . MET B 1 142 ? -8.414 14.289 -4.84 1 97.75 142 MET B CA 1
ATOM 2373 C C . MET B 1 142 ? -7.93 13.484 -6.043 1 97.75 142 MET B C 1
ATOM 2375 O O . MET B 1 142 ? -8.688 13.273 -6.996 1 97.75 142 MET B O 1
ATOM 2379 N N . GLU B 1 143 ? -6.715 13.109 -5.984 1 97.56 143 GLU B N 1
ATOM 2380 C CA . GLU B 1 143 ? -6.062 12.359 -7.051 1 97.56 143 GLU B CA 1
ATOM 2381 C C . GLU B 1 143 ? -4.938 11.484 -6.504 1 97.56 143 GLU B C 1
ATOM 2383 O O . GLU B 1 143 ? -4.098 11.953 -5.734 1 97.56 143 GLU B O 1
ATOM 2388 N N . GLU B 1 144 ? -5.02 10.25 -6.863 1 98.25 144 GLU B N 1
ATOM 2389 C CA . GLU B 1 144 ? -3.902 9.352 -6.594 1 98.25 144 GLU B CA 1
ATOM 2390 C C . GLU B 1 144 ? -2.881 9.383 -7.727 1 98.25 144 GLU B C 1
ATOM 2392 O O . GLU B 1 144 ? -3.123 8.844 -8.805 1 98.25 144 GLU B O 1
ATOM 2397 N N . ILE B 1 145 ? -1.761 9.984 -7.484 1 98.12 145 ILE B N 1
ATOM 2398 C CA . ILE B 1 145 ? -0.72 10.18 -8.492 1 98.12 145 ILE B CA 1
ATOM 2399 C C . ILE B 1 145 ? 0.109 8.906 -8.633 1 98.12 145 ILE B C 1
ATOM 2401 O O . ILE B 1 145 ? 0.463 8.508 -9.742 1 98.12 145 ILE B O 1
ATOM 2405 N N . LYS B 1 146 ? 0.434 8.352 -7.559 1 98.5 146 LYS B N 1
ATOM 2406 C CA . LYS B 1 146 ? 1.214 7.121 -7.488 1 98.5 146 LYS B CA 1
ATOM 2407 C C . LYS B 1 146 ? 0.807 6.281 -6.281 1 98.5 146 LYS B C 1
ATOM 2409 O O . LYS B 1 146 ? 0.538 6.82 -5.207 1 98.5 146 LYS B O 1
ATOM 2414 N N . SER B 1 147 ? 0.69 5.035 -6.48 1 98.31 147 SER B N 1
ATOM 2415 C CA . SER B 1 147 ? 0.491 4.043 -5.43 1 98.31 147 SER B CA 1
ATOM 2416 C C . SER B 1 147 ? 1.097 2.699 -5.812 1 98.31 147 SER B C 1
ATOM 2418 O O . SER B 1 147 ? 0.646 2.061 -6.766 1 98.31 147 SER B O 1
ATOM 2420 N N . THR B 1 148 ? 2.143 2.289 -5.121 1 98.12 148 THR B N 1
ATOM 2421 C CA . THR B 1 148 ? 2.809 1.041 -5.477 1 98.12 148 THR B CA 1
ATOM 2422 C C . THR B 1 148 ? 3.285 0.309 -4.227 1 98.12 148 THR B C 1
ATOM 2424 O O . THR B 1 148 ? 3.559 0.935 -3.199 1 98.12 148 THR B O 1
ATOM 2427 N N . THR B 1 149 ? 3.336 -0.993 -4.348 1 98.06 149 THR B N 1
ATOM 2428 C CA . THR B 1 149 ? 3.918 -1.808 -3.285 1 98.06 149 THR B CA 1
ATOM 2429 C C . THR B 1 149 ? 5.363 -2.172 -3.613 1 98.06 149 THR B C 1
ATOM 2431 O O . THR B 1 149 ? 6.039 -2.828 -2.816 1 98.06 149 THR B O 1
ATOM 2434 N N . LEU B 1 150 ? 5.852 -1.737 -4.781 1 98.19 150 LEU B N 1
ATOM 2435 C CA . LEU B 1 150 ? 7.211 -2.076 -5.199 1 98.19 150 LEU B CA 1
ATOM 2436 C C . LEU B 1 150 ? 8.242 -1.34 -4.348 1 98.19 150 LEU B C 1
ATOM 2438 O O . LEU B 1 150 ? 8.203 -0.112 -4.242 1 98.19 150 LEU B O 1
ATOM 2442 N N . LEU B 1 151 ? 9.094 -2.078 -3.73 1 98.19 151 LEU B N 1
ATOM 2443 C CA . LEU B 1 151 ? 10.219 -1.492 -3.008 1 98.19 151 LEU B CA 1
ATOM 2444 C C . LEU B 1 151 ? 11.461 -1.426 -3.893 1 98.19 151 LEU B C 1
ATOM 2446 O O . LEU B 1 151 ? 11.688 -2.312 -4.719 1 98.19 151 LEU B O 1
ATOM 2450 N N . PRO B 1 152 ? 12.188 -0.31 -3.691 1 94.94 152 PRO B N 1
ATOM 2451 C CA . PRO B 1 152 ? 13.438 -0.266 -4.453 1 94.94 152 PRO B CA 1
ATOM 2452 C C . PRO B 1 152 ? 14.445 -1.327 -4.004 1 94.94 152 PRO B C 1
ATOM 2454 O O . PRO B 1 152 ? 14.625 -1.538 -2.805 1 94.94 152 PRO B O 1
ATOM 2457 N N . LEU B 1 153 ? 15.023 -2.043 -4.98 1 93.62 153 LEU B N 1
ATOM 2458 C CA . LEU B 1 153 ? 15.875 -3.178 -4.648 1 93.62 153 LEU B CA 1
ATOM 2459 C C . LEU B 1 153 ? 17.312 -2.918 -5.086 1 93.62 153 LEU B C 1
ATOM 2461 O O . LEU B 1 153 ? 17.562 -2.158 -6.027 1 93.62 153 LEU B O 1
#

pLDDT: mean 95.24, std 6.87, range [47.94, 98.81]

Solvent-accessible surface area (backbone atoms only — not comparable to full-atom values): 16502 Å² total; per-residue (Å²): 122,67,59,90,71,53,70,67,54,46,52,50,50,51,48,29,44,67,38,48,79,60,51,62,62,56,53,13,59,75,70,74,54,52,47,65,64,50,50,50,50,51,52,52,34,39,76,70,50,34,44,51,55,37,22,41,42,62,34,47,54,42,71,49,34,64,30,39,33,41,36,41,30,32,67,87,75,80,48,66,68,57,49,54,52,45,54,51,52,55,65,68,36,59,43,46,30,29,30,27,36,38,54,78,87,45,38,31,44,31,36,34,49,28,52,36,71,68,51,41,51,52,50,51,52,54,51,52,71,73,36,91,70,73,43,78,45,78,33,42,48,76,38,80,74,36,78,54,80,63,70,78,122,123,69,63,88,70,53,70,67,54,45,52,52,49,52,48,30,43,68,37,46,78,61,50,63,61,56,54,14,59,76,71,74,53,53,46,66,65,49,50,51,49,52,52,50,35,40,75,69,51,35,44,52,58,36,23,42,42,62,35,47,52,41,70,50,34,64,29,38,32,40,36,40,30,34,68,86,75,79,49,65,68,58,51,53,52,45,53,51,51,54,65,67,35,60,44,46,29,29,29,28,35,37,55,77,88,44,37,30,42,32,36,32,49,28,54,35,72,69,51,42,50,52,50,50,53,55,50,53,71,74,35,91,69,74,44,78,46,77,34,44,49,75,37,80,72,36,77,56,80,64,71,78,123

InterPro domains:
  IPR000485 AsnC-type HTH domain [PF13404] (5-46)
  IPR000485 AsnC-type HTH domain [PR00033] (5-21)
  IPR000485 AsnC-type HTH domain [PR00033] (21-32)
  IPR000485 AsnC-type HTH domain [PR00033] (32-51)
  IPR000485 AsnC-type HTH domain [PS50956] (5-66)
  IPR011008 Dimeric alpha-beta barrel [SSF54909] (67-153)
  IPR019885 Transcription regulator HTH, AsnC-type, conserved site [PS00519] (23-49)
  IPR019887 Transcription regulator AsnC/Lrp, ligand binding domain [PF01037] (69-150)
  IPR019888 Transcription regulator AsnC-like [SM00344] (5-114)
  IPR036388 Winged helix-like DNA-binding domain superfamily [G3DSA:1.10.10.10] (6-57)
  IPR036390 Winged helix DNA-binding domain superfamily [SSF46785] (4-64)

Foldseek 3Di:
DPPDDDPLLVQLVVVCQVPVVDDLCVSQVVSVHDSVVSVVSVVVCVVVVVDDDDDDDDDCVVVLQPWKKKKWFAAPDDDPVLVVQLVVVLVPDPQWPDKDQDPDRTGMITIGTGNDPVRVVVVVVVSCVRHPTDDMDIDIDPDDPDDGPDDDD/DPPDDDPLLVQLVVVCQVPVVDDLCVSQVVSVHDSVVSVVSVVVCVVVVVDDDDDDDDDCVVVLQPWKKKKWFAAPDPDPVLVVQLVVVLVPDPQWPDKDQDPDRTGMITIGTGNDPVRVVVVVVVSCVRHPTDDMDIDIDPDDPDDGPDDDD

Nearest PDB structures (foldseek):
  3i4p-assembly1_A  TM=9.751E-01  e=9.395E-18  Agrobacterium fabrum str. C58
  2gqq-assembly1_A-2  TM=9.395E-01  e=1.934E-11  Escherichia coli
  2e7w-assembly1_A  TM=9.110E-01  e=4.089E-11  Sulfurisphaera tokodaii
  4pcq-assembly2_C  TM=7.488E-01  e=7.126E-12  Mycobacterium tuberculosis H37Rv
  4pcq-assembly1_B  TM=8.155E-01  e=8.121E-11  Mycobacterium tuberculosis H37Rv

Sequence (306 aa):
MSVRLDEMDRKILGELQEDASQSLDEIARKIGSSKTPVWNRIRKMKEAGVIGRQTVLLDADALGLEACFFVLIRTSEHEADWQKKFLRTLRNRPEVLEAHRLAGDIDYILKVRVQNARAYDTFYQALISEVKIYNVTALLSMEEIKSTTLLPLMSVRLDEMDRKILGELQEDASQSLDEIARKIGSSKTPVWNRIRKMKEAGVIGRQTVLLDADALGLEACFFVLIRTSEHEADWQKKFLRTLRNRPEVLEAHRLAGDIDYILKVRVQNARAYDTFYQALISEVKIYNVTALLSMEEIKSTTLLPL